Protein AF-A0A7W1G5C8-F1 (afdb_monomer_lite)

Secondary structure (DSSP, 8-state):
-HHHHHHHHHHHHHHHTS-HHHHHHHHTTS--S--HHHHTHHHHHT--PPPTTSHHHHHHHHHHHHSTTS-HHHHHHHHHHHHHHHHH-SS-HHHHHHHHHHHHTT---SGGGGT-GGGG-HHHHHHHHHHHGGGSPP-SS--SHHHHHHHHHHHHHHHHHHTTSSSHHHHHHHHTTSHHHHHHHHHHHHSPPEEEEEEE-TTT-TT-SSSSS-HHHHHHHHHHHH-TTEEEEEEE-TT-BHHHHHHHHHHHHHHT--SEEEEE-B--SHHHHHHHHHHHHHHHHTT-EEEEES----TTS-THHHHHHHHHHHHTT-EEE--HHHHHT-TTGGGSB-TTSSSBPHHHHHHHHHHHHHHHTT--HHHHH-

Foldseek 3Di:
DVVLVVVLVVLVVVLLVDDLLQVLCVVVVHDHPDDCVRRPVSNVVSPDDDDCQAQLNLQLVVLCVVLVVDDSVLSSLQSVLLNCCQPVVDLDDSSLSSLLSCVSNVHAQASVVSVPVCLQPLVVQLVVLCVSQVSHDDDPGDSHSLSSSLSSLLSVLSRCQSVVVFALLVLLVVLCPDPLNVLLLVLLLVFDQWEEEEEAALQQDCSNRQENGHQNSNLQSNSCVRPVSYHYDYDYYHQAALLNSLVPPLVVRVVSLGLEYEYHHDQQDPNSLVSLLVSLLSNVVSNHAYEYEQPLVQVSQDDPNSVSSCVSCVVSRHDYQYDVVLCVPPPCVVQFAGSVRGHGYPVSRSLSNLSVSCVSSVHDPVSSND

Structure (mmCIF, N/CA/C/O backbone):
data_AF-A0A7W1G5C8-F1
#
_entry.id   AF-A0A7W1G5C8-F1
#
loop_
_atom_site.group_PDB
_atom_site.id
_atom_site.type_symbol
_atom_site.label_atom_id
_atom_site.label_alt_id
_atom_site.label_comp_id
_atom_site.label_asym_id
_atom_site.label_entity_id
_atom_site.label_seq_id
_atom_site.pdbx_PDB_ins_code
_atom_site.Cartn_x
_atom_site.Cartn_y
_atom_site.Cartn_z
_atom_site.occupancy
_atom_site.B_iso_or_equiv
_atom_site.auth_seq_id
_atom_site.auth_comp_id
_atom_site.auth_asym_id
_atom_site.auth_atom_id
_atom_site.pdbx_PDB_model_num
ATOM 1 N N . SER A 1 1 ? 5.410 -5.972 -38.135 1.00 72.00 1 SER A N 1
ATOM 2 C CA . SER A 1 1 ? 3.990 -5.709 -38.470 1.00 72.00 1 SER A CA 1
ATOM 3 C C . SER A 1 1 ? 3.165 -5.756 -37.189 1.00 72.00 1 SER A C 1
ATOM 5 O O . SER A 1 1 ? 3.682 -6.242 -36.189 1.00 72.00 1 SER A O 1
ATOM 7 N N . ALA A 1 2 ? 1.913 -5.284 -37.196 1.00 78.50 2 ALA A N 1
ATOM 8 C CA . ALA A 1 2 ? 1.027 -5.375 -36.026 1.00 78.50 2 ALA A CA 1
ATOM 9 C C . ALA A 1 2 ? 0.881 -6.822 -35.510 1.00 78.50 2 ALA A C 1
ATOM 11 O O . ALA A 1 2 ? 0.982 -7.054 -34.314 1.00 78.50 2 ALA A O 1
ATOM 12 N N . ALA A 1 3 ? 0.792 -7.799 -36.419 1.00 82.12 3 ALA A N 1
ATOM 13 C CA . ALA A 1 3 ? 0.691 -9.218 -36.071 1.00 82.12 3 ALA A CA 1
ATOM 14 C C . ALA A 1 3 ? 1.933 -9.772 -35.342 1.00 82.12 3 ALA A C 1
ATOM 16 O O . ALA A 1 3 ? 1.801 -10.578 -34.430 1.00 82.12 3 ALA A O 1
ATOM 17 N N . VAL A 1 4 ? 3.145 -9.328 -35.710 1.00 82.00 4 VAL A N 1
ATOM 18 C CA . VAL A 1 4 ? 4.383 -9.732 -35.008 1.00 82.00 4 VAL A CA 1
ATOM 19 C C . VAL A 1 4 ? 4.401 -9.182 -33.582 1.00 82.00 4 VAL A C 1
ATOM 21 O O . VAL A 1 4 ? 4.801 -9.886 -32.661 1.00 82.00 4 VAL A O 1
ATOM 24 N N . LEU A 1 5 ? 3.936 -7.944 -33.390 1.00 78.38 5 LEU A N 1
ATOM 25 C CA . LEU A 1 5 ? 3.842 -7.340 -32.063 1.00 78.38 5 LEU A CA 1
ATOM 26 C C . LEU A 1 5 ? 2.795 -8.055 -31.200 1.00 78.38 5 LEU A C 1
ATOM 28 O O . LEU A 1 5 ? 3.069 -8.371 -30.051 1.00 78.38 5 LEU A O 1
ATOM 32 N N . GLU A 1 6 ? 1.626 -8.354 -31.758 1.00 82.31 6 GLU A N 1
ATOM 33 C CA . GLU A 1 6 ? 0.549 -9.058 -31.054 1.00 82.31 6 GLU A CA 1
ATOM 34 C C . GLU A 1 6 ? 0.957 -10.483 -30.640 1.00 82.31 6 GLU A C 1
ATOM 36 O O . GLU A 1 6 ? 0.701 -10.907 -29.509 1.00 82.31 6 GLU A O 1
ATOM 41 N N . ALA A 1 7 ? 1.681 -11.192 -31.512 1.00 84.00 7 ALA A N 1
ATOM 42 C CA . ALA A 1 7 ? 2.279 -12.483 -31.186 1.00 84.00 7 ALA A CA 1
ATOM 43 C C . ALA A 1 7 ? 3.325 -12.361 -30.065 1.00 84.00 7 ALA A C 1
ATOM 45 O O . ALA A 1 7 ? 3.282 -13.133 -29.109 1.00 84.00 7 ALA A O 1
ATOM 46 N N . ALA A 1 8 ? 4.218 -11.366 -30.134 1.00 81.88 8 ALA A N 1
ATOM 47 C CA . ALA A 1 8 ? 5.221 -11.128 -29.096 1.00 81.88 8 ALA A CA 1
ATOM 48 C C . ALA A 1 8 ? 4.587 -10.774 -27.739 1.00 81.88 8 ALA A C 1
ATOM 50 O O . ALA A 1 8 ? 5.029 -11.284 -26.713 1.00 81.88 8 ALA A O 1
ATOM 51 N N . VAL A 1 9 ? 3.519 -9.968 -27.727 1.00 81.06 9 VAL A N 1
ATOM 52 C CA . VAL A 1 9 ? 2.754 -9.630 -26.513 1.00 81.06 9 VAL A CA 1
ATOM 53 C C . VAL A 1 9 ? 2.103 -10.874 -25.912 1.00 81.06 9 VAL A C 1
ATOM 55 O O . VAL A 1 9 ? 2.228 -11.114 -24.712 1.00 81.06 9 VAL A O 1
ATOM 58 N N . THR A 1 10 ? 1.450 -11.695 -26.740 1.00 82.44 10 THR A N 1
ATOM 59 C CA . THR A 1 10 ? 0.833 -12.955 -26.291 1.00 82.44 10 THR A CA 1
ATOM 60 C C . THR A 1 10 ? 1.878 -13.884 -25.676 1.00 82.44 10 THR A C 1
ATOM 62 O O . THR A 1 10 ? 1.657 -14.463 -24.611 1.00 82.44 10 THR A O 1
ATOM 65 N N . HIS A 1 11 ? 3.048 -13.978 -26.312 1.00 84.50 11 HIS A N 1
ATOM 66 C CA . HIS A 1 11 ? 4.158 -14.793 -25.833 1.00 84.50 11 HIS A CA 1
ATOM 67 C C . HIS A 1 11 ? 4.735 -14.277 -24.514 1.00 84.50 11 HIS A C 1
ATOM 69 O O . HIS A 1 11 ? 4.946 -15.045 -23.579 1.00 84.50 11 HIS A O 1
ATOM 75 N N . GLN A 1 12 ? 4.939 -12.962 -24.407 1.00 81.06 12 GLN A N 1
ATOM 76 C CA . GLN A 1 12 ? 5.435 -12.318 -23.193 1.00 81.06 12 GLN A CA 1
ATOM 77 C C . GLN A 1 12 ? 4.476 -12.512 -22.013 1.00 81.06 12 GLN A C 1
ATOM 79 O O . GLN A 1 12 ? 4.928 -12.770 -20.898 1.00 81.06 12 GLN A O 1
ATOM 84 N N . ALA A 1 13 ? 3.164 -12.437 -22.246 1.00 79.75 13 ALA A N 1
ATOM 85 C CA . ALA A 1 13 ? 2.166 -12.706 -21.215 1.00 79.75 13 ALA A CA 1
ATOM 86 C C . ALA A 1 13 ? 2.251 -14.155 -20.701 1.00 79.75 13 ALA A C 1
ATOM 88 O O . ALA A 1 13 ? 2.228 -14.379 -19.491 1.00 79.75 13 ALA A O 1
ATOM 89 N N . ALA A 1 14 ? 2.414 -15.132 -21.602 1.00 81.00 14 ALA A N 1
ATOM 90 C CA . ALA A 1 14 ? 2.600 -16.535 -21.227 1.00 81.00 14 ALA A CA 1
ATOM 91 C C . ALA A 1 14 ? 3.912 -16.764 -20.451 1.00 81.00 14 ALA A C 1
ATOM 93 O O . ALA A 1 14 ? 3.932 -17.496 -19.460 1.00 81.00 14 ALA A O 1
ATOM 94 N N . LEU A 1 15 ? 4.993 -16.090 -20.856 1.00 81.81 15 LEU A N 1
ATOM 95 C CA . LEU A 1 15 ? 6.281 -16.140 -20.165 1.00 81.81 15 LEU A CA 1
ATOM 96 C C . LEU A 1 15 ? 6.180 -15.609 -18.726 1.00 81.81 15 LEU A C 1
ATOM 98 O O . LEU A 1 15 ? 6.629 -16.279 -17.799 1.00 81.81 15 LEU A O 1
ATOM 102 N N . ILE A 1 16 ? 5.558 -14.442 -18.521 1.00 77.81 16 ILE A N 1
ATOM 103 C CA . ILE A 1 16 ? 5.387 -13.841 -17.184 1.00 77.81 16 ILE A CA 1
ATOM 104 C C . ILE A 1 16 ? 4.505 -14.720 -16.281 1.00 77.81 16 ILE A C 1
ATOM 106 O O . ILE A 1 16 ? 4.710 -14.749 -15.070 1.00 77.81 16 ILE A O 1
ATOM 110 N N . ALA A 1 17 ? 3.575 -15.488 -16.855 1.00 79.19 17 ALA A N 1
ATOM 111 C CA . ALA A 1 17 ? 2.750 -16.441 -16.113 1.00 79.19 17 ALA A CA 1
ATOM 112 C C . ALA A 1 17 ? 3.494 -17.729 -15.690 1.00 79.19 17 ALA A C 1
ATOM 114 O O . ALA A 1 17 ? 2.943 -18.537 -14.939 1.00 79.19 17 ALA A O 1
ATOM 115 N N . THR A 1 18 ? 4.726 -17.953 -16.161 1.00 81.38 18 THR A N 1
ATOM 116 C CA . THR A 1 18 ? 5.536 -19.120 -15.775 1.00 81.38 18 THR A CA 1
ATOM 117 C C . THR A 1 18 ? 6.028 -18.987 -14.333 1.00 81.38 18 THR A C 1
ATOM 119 O O . THR A 1 18 ? 6.444 -17.907 -13.921 1.00 81.38 18 THR A O 1
ATOM 122 N N . ASP A 1 19 ? 6.046 -20.091 -13.568 1.00 84.44 19 ASP A N 1
ATOM 123 C CA . ASP A 1 19 ? 6.587 -20.097 -12.198 1.00 84.44 19 ASP A CA 1
ATOM 124 C C . ASP A 1 19 ? 8.042 -19.575 -12.203 1.00 84.44 19 ASP A C 1
ATOM 126 O O . ASP A 1 19 ? 8.918 -20.226 -12.791 1.00 84.44 19 ASP A O 1
ATOM 130 N N . PRO A 1 20 ? 8.336 -18.444 -11.527 1.00 83.44 20 PRO A N 1
ATOM 131 C CA . PRO A 1 20 ? 9.674 -17.859 -11.495 1.00 83.44 20 PRO A CA 1
ATOM 132 C C . PRO A 1 20 ? 10.763 -18.836 -11.032 1.00 83.44 20 PRO A C 1
ATOM 134 O O . PRO A 1 20 ? 11.919 -18.725 -11.441 1.00 83.44 20 PRO A O 1
ATOM 137 N N . ARG A 1 21 ? 10.404 -19.833 -10.209 1.00 85.44 21 ARG A N 1
ATOM 138 C CA . ARG A 1 21 ? 11.339 -20.860 -9.724 1.00 85.44 21 ARG A CA 1
ATOM 139 C C . ARG A 1 21 ? 11.847 -21.764 -10.841 1.00 85.44 21 ARG A C 1
ATOM 141 O O . ARG A 1 21 ? 12.979 -22.225 -10.759 1.00 85.44 21 ARG A O 1
ATOM 148 N N . GLN A 1 22 ? 11.046 -22.001 -11.881 1.00 88.56 22 GLN A N 1
ATOM 149 C CA . GLN A 1 22 ? 11.472 -22.783 -13.044 1.00 88.56 22 GLN A CA 1
ATOM 150 C C . GLN A 1 22 ? 12.515 -22.007 -13.848 1.00 88.56 22 GLN A C 1
ATOM 152 O O . GLN A 1 22 ? 13.554 -22.553 -14.214 1.00 88.56 22 GLN A O 1
ATOM 157 N N . VAL A 1 23 ? 12.295 -20.712 -14.056 1.00 84.75 23 VAL A N 1
ATOM 158 C CA . VAL A 1 23 ? 13.251 -19.865 -14.781 1.00 84.75 23 VAL A CA 1
ATOM 159 C C . VAL A 1 23 ? 14.564 -19.742 -14.004 1.00 84.75 23 VAL A C 1
ATOM 161 O O . VAL A 1 23 ? 15.638 -19.924 -14.572 1.00 84.75 23 VAL A O 1
ATOM 164 N N . ALA A 1 24 ? 14.486 -19.532 -12.687 1.00 85.88 24 ALA A N 1
ATOM 165 C CA . ALA A 1 24 ? 15.661 -19.508 -11.818 1.00 85.88 24 ALA A CA 1
ATOM 166 C C . ALA A 1 24 ? 16.421 -20.849 -11.823 1.00 85.88 24 ALA A C 1
ATOM 168 O O . ALA A 1 24 ? 17.649 -20.859 -11.897 1.00 85.88 24 ALA A O 1
ATOM 169 N N . ALA A 1 25 ? 15.709 -21.982 -11.796 1.00 89.06 25 ALA A N 1
ATOM 170 C CA . ALA A 1 25 ? 16.320 -23.305 -11.904 1.00 89.06 25 ALA A CA 1
ATOM 171 C C . ALA A 1 25 ? 17.040 -23.494 -13.248 1.00 89.06 25 ALA A C 1
ATOM 173 O O . ALA A 1 25 ? 18.179 -23.955 -13.257 1.00 89.06 25 ALA A O 1
ATOM 174 N N . TRP A 1 26 ? 16.425 -23.078 -14.361 1.00 89.56 26 TRP A N 1
ATOM 175 C CA . TRP A 1 26 ? 17.050 -23.119 -15.686 1.00 89.56 26 TRP A CA 1
ATOM 176 C C . TRP A 1 26 ? 18.325 -22.267 -15.747 1.00 89.56 26 TRP A C 1
ATOM 178 O O . TRP A 1 26 ? 19.361 -22.767 -16.181 1.00 89.56 26 TRP A O 1
ATOM 188 N N . LEU A 1 27 ? 18.293 -21.030 -15.231 1.00 85.62 27 LEU A N 1
ATOM 189 C CA . LEU A 1 27 ? 19.480 -20.165 -15.147 1.00 85.62 27 LEU A CA 1
ATOM 190 C C . LEU A 1 27 ? 20.609 -20.784 -14.315 1.00 85.62 27 LEU A C 1
ATOM 192 O O . LEU A 1 27 ? 21.783 -20.605 -14.630 1.00 85.62 27 LEU A O 1
ATOM 196 N N . ALA A 1 28 ? 20.261 -21.525 -13.263 1.00 88.12 28 ALA A N 1
ATOM 197 C CA . ALA A 1 28 ? 21.216 -22.235 -12.419 1.00 88.12 28 ALA A CA 1
ATOM 198 C C . ALA A 1 28 ? 21.710 -23.566 -13.026 1.00 88.12 28 ALA A C 1
ATOM 200 O O . ALA A 1 28 ? 22.490 -24.271 -12.385 1.00 88.12 28 ALA A O 1
ATOM 201 N N . GLY A 1 29 ? 21.250 -23.943 -14.227 1.00 89.94 29 GLY A N 1
ATOM 202 C CA . GLY A 1 29 ? 21.560 -25.230 -14.858 1.00 89.94 29 GLY A CA 1
ATOM 203 C C . GLY A 1 29 ? 20.890 -26.436 -14.187 1.00 89.94 29 GLY A C 1
ATOM 204 O O . GLY A 1 29 ? 21.316 -27.572 -14.392 1.00 89.94 29 GLY A O 1
ATOM 205 N N . ALA A 1 30 ? 19.865 -26.208 -13.364 1.00 92.62 30 ALA A N 1
ATOM 206 C CA . ALA A 1 30 ? 19.086 -27.246 -12.702 1.00 92.62 30 ALA A CA 1
ATOM 207 C C . ALA A 1 30 ? 17.899 -27.711 -13.566 1.00 92.62 30 ALA A C 1
ATOM 209 O O . ALA A 1 30 ? 17.529 -27.082 -14.558 1.00 92.62 30 ALA A O 1
ATOM 210 N N . SER A 1 31 ? 17.276 -28.826 -13.167 1.00 92.62 31 SER A N 1
ATOM 211 C CA . SER A 1 31 ? 16.065 -29.332 -13.823 1.00 92.62 31 SER A CA 1
ATOM 212 C C . SER A 1 31 ? 14.956 -28.282 -13.784 1.00 92.62 31 SER A C 1
ATOM 214 O O . SER A 1 31 ? 14.614 -27.777 -12.714 1.00 92.62 31 SER A O 1
ATOM 216 N N . SER A 1 32 ? 14.370 -27.996 -14.944 1.00 91.69 32 SER A N 1
ATOM 217 C CA . SER A 1 32 ? 13.356 -26.961 -15.117 1.00 91.69 32 SER A CA 1
ATOM 218 C C . SER A 1 32 ? 12.381 -27.323 -16.237 1.00 91.69 32 SER A C 1
ATOM 220 O O . SER A 1 32 ? 12.746 -28.029 -17.175 1.00 91.69 32 SER A O 1
ATOM 222 N N . THR A 1 33 ? 11.144 -26.834 -16.146 1.00 90.06 33 THR A N 1
ATOM 223 C CA . THR A 1 33 ? 10.158 -26.876 -17.239 1.00 90.06 33 THR A CA 1
ATOM 224 C C . THR A 1 33 ? 10.276 -25.695 -18.205 1.00 90.06 33 THR A C 1
ATOM 226 O O . THR A 1 33 ? 9.508 -25.625 -19.170 1.00 90.06 33 THR A O 1
ATOM 229 N N . PHE A 1 34 ? 11.176 -24.749 -17.920 1.00 88.31 34 PHE A N 1
ATOM 230 C CA . PHE A 1 34 ? 11.506 -23.647 -18.812 1.00 88.31 34 PHE A CA 1
ATOM 231 C C . PHE A 1 34 ? 12.280 -24.178 -20.018 1.00 88.31 34 PHE A C 1
ATOM 233 O O . PHE A 1 34 ? 13.288 -24.871 -19.870 1.00 88.31 34 PHE A O 1
ATOM 240 N N . ASP A 1 35 ? 11.800 -23.844 -21.205 1.00 86.69 35 ASP A N 1
ATOM 241 C CA . ASP A 1 35 ? 12.375 -24.249 -22.478 1.00 86.69 35 ASP A CA 1
ATOM 242 C C . ASP A 1 35 ? 12.681 -22.987 -23.274 1.00 86.69 35 ASP A C 1
ATOM 244 O O . ASP A 1 35 ? 11.772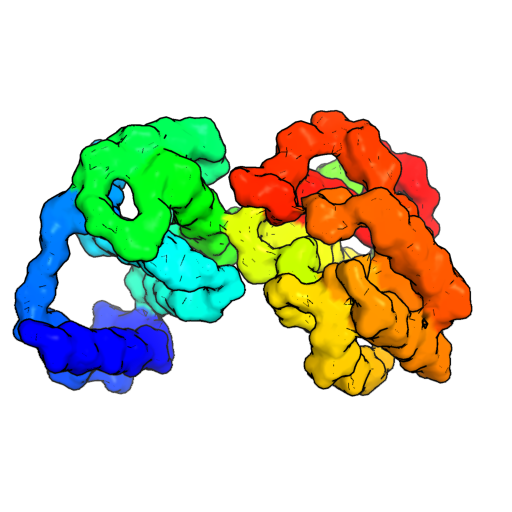 -22.309 -23.732 1.00 86.69 35 ASP A O 1
ATOM 248 N N . GLN A 1 36 ? 13.961 -22.669 -23.463 1.00 87.56 36 GLN A N 1
ATOM 249 C CA . GLN A 1 36 ? 14.370 -21.460 -24.178 1.00 87.56 36 GLN A CA 1
ATOM 250 C C . GLN A 1 36 ? 13.776 -21.380 -25.595 1.00 87.56 36 GLN A C 1
ATOM 252 O O . GLN A 1 36 ? 13.324 -20.306 -26.001 1.00 87.56 36 GLN A O 1
ATOM 257 N N . ALA A 1 37 ? 13.731 -22.503 -26.320 1.00 89.50 37 ALA A N 1
ATOM 258 C CA . ALA A 1 37 ? 13.249 -22.543 -27.700 1.00 89.50 37 ALA A CA 1
ATOM 259 C C . ALA A 1 37 ? 11.753 -22.232 -27.786 1.00 89.50 37 ALA A C 1
ATOM 261 O O . ALA A 1 37 ? 11.282 -21.611 -28.740 1.00 89.50 37 ALA A O 1
ATOM 262 N N . ARG A 1 38 ? 11.003 -22.645 -26.763 1.00 87.62 38 ARG A N 1
ATOM 263 C CA . ARG A 1 38 ? 9.580 -22.344 -26.639 1.00 87.62 38 ARG A CA 1
ATOM 264 C C . ARG A 1 38 ? 9.342 -20.970 -26.026 1.00 87.62 38 ARG A C 1
ATOM 266 O O . ARG A 1 38 ? 8.498 -20.243 -26.520 1.00 87.62 38 ARG A O 1
ATOM 273 N N . ASP A 1 39 ? 10.041 -20.619 -24.957 1.00 84.88 39 ASP A N 1
ATOM 274 C CA . ASP A 1 39 ? 9.649 -19.556 -24.027 1.00 84.88 39 ASP A CA 1
ATOM 275 C C . ASP A 1 39 ? 10.333 -18.215 -24.327 1.00 84.88 39 ASP A C 1
ATOM 277 O O . ASP A 1 39 ? 9.741 -17.168 -24.066 1.00 84.88 39 ASP A O 1
ATOM 281 N N . LEU A 1 40 ? 11.536 -18.218 -24.915 1.00 85.50 40 LEU A N 1
ATOM 282 C CA . LEU A 1 40 ? 12.339 -17.007 -25.131 1.00 85.50 40 LEU A CA 1
ATOM 283 C C . LEU A 1 40 ? 12.639 -16.728 -26.607 1.00 85.50 40 LEU A C 1
ATOM 285 O O . LEU A 1 40 ? 12.506 -15.585 -27.053 1.00 85.50 40 LEU A O 1
ATOM 289 N N . ASP A 1 41 ? 13.017 -17.753 -27.370 1.00 89.19 41 ASP A N 1
ATOM 290 C CA . ASP A 1 41 ? 13.431 -17.604 -28.768 1.00 89.19 41 ASP A CA 1
ATOM 291 C C . ASP A 1 41 ? 12.373 -16.909 -29.651 1.00 89.19 41 ASP A C 1
ATOM 293 O O . ASP A 1 41 ? 12.768 -16.066 -30.459 1.00 89.19 41 ASP A O 1
ATOM 297 N N . PRO A 1 42 ? 11.047 -17.124 -29.482 1.00 87.44 42 PRO A N 1
ATOM 298 C CA . PRO A 1 42 ? 10.039 -16.384 -30.245 1.00 87.44 42 PRO A CA 1
ATOM 299 C C . PRO A 1 42 ? 10.066 -14.869 -29.999 1.00 87.44 42 PRO A C 1
ATOM 301 O O . PRO A 1 42 ? 9.860 -14.090 -30.931 1.00 87.44 42 PRO A O 1
ATOM 304 N N . ILE A 1 43 ? 10.362 -14.436 -28.767 1.00 84.50 43 ILE A N 1
ATOM 305 C CA . ILE A 1 43 ? 10.492 -13.012 -28.423 1.00 84.50 43 ILE A CA 1
ATOM 306 C C . ILE A 1 43 ? 11.778 -12.446 -29.032 1.00 84.50 43 ILE A C 1
ATOM 308 O O . ILE A 1 43 ? 11.758 -11.366 -29.621 1.00 84.50 43 ILE A O 1
ATOM 312 N N . LEU A 1 44 ? 12.894 -13.176 -28.932 1.00 85.12 44 LEU A N 1
ATOM 313 C CA . LEU A 1 44 ? 14.181 -12.740 -29.486 1.00 85.12 44 LEU A CA 1
ATOM 314 C C . LEU A 1 44 ? 14.144 -12.650 -31.019 1.00 85.12 44 LEU A C 1
ATOM 316 O O . LEU A 1 44 ? 14.640 -11.684 -31.601 1.00 85.12 44 LEU A O 1
ATOM 320 N N . ALA A 1 45 ? 13.509 -13.625 -31.670 1.00 87.62 45 ALA A N 1
ATOM 321 C CA . ALA A 1 45 ? 13.361 -13.684 -33.120 1.00 87.62 45 ALA A CA 1
ATOM 322 C C . ALA A 1 45 ? 12.415 -12.609 -33.677 1.00 87.62 45 ALA A C 1
ATOM 324 O O . ALA A 1 45 ? 12.473 -12.310 -34.870 1.00 87.62 45 ALA A O 1
ATOM 325 N N . ALA A 1 46 ? 11.577 -11.987 -32.836 1.00 85.62 46 ALA A N 1
ATOM 326 C CA . ALA A 1 46 ? 10.681 -10.914 -33.261 1.00 85.62 46 ALA A CA 1
ATOM 327 C C . ALA A 1 46 ? 11.433 -9.671 -33.775 1.00 85.62 46 ALA A C 1
ATOM 329 O O . ALA A 1 46 ? 10.836 -8.843 -34.466 1.00 85.62 46 ALA A O 1
ATOM 330 N N . GLY A 1 47 ? 12.730 -9.529 -33.454 1.00 83.00 47 GLY A N 1
ATOM 331 C CA . GLY A 1 47 ? 13.589 -8.470 -33.994 1.00 83.00 47 GLY A CA 1
ATOM 332 C C . GLY A 1 47 ? 13.114 -7.059 -33.638 1.00 83.00 47 GLY A C 1
ATOM 333 O O . GLY A 1 47 ? 13.355 -6.113 -34.387 1.00 83.00 47 GLY A O 1
ATOM 334 N N . ILE A 1 48 ? 12.391 -6.916 -32.522 1.00 81.31 48 ILE A N 1
ATOM 335 C CA . ILE A 1 48 ? 11.802 -5.646 -32.102 1.00 81.31 48 ILE A CA 1
ATOM 336 C C . ILE A 1 48 ? 12.924 -4.725 -31.617 1.00 81.31 48 ILE A C 1
ATOM 338 O O . ILE A 1 48 ? 13.535 -4.951 -30.574 1.00 81.31 48 ILE A O 1
ATOM 342 N N . SER A 1 49 ? 13.190 -3.665 -32.379 1.00 84.56 49 SER A N 1
ATOM 343 C CA . SER A 1 49 ? 14.112 -2.604 -31.983 1.00 84.56 49 SER A CA 1
ATOM 344 C C . SER A 1 49 ? 13.410 -1.589 -31.085 1.00 84.56 49 SER A C 1
ATOM 346 O O . SER A 1 49 ? 12.339 -1.090 -31.434 1.00 84.56 49 SER A O 1
ATOM 348 N N . ILE A 1 50 ? 14.046 -1.224 -29.974 1.00 86.88 50 ILE A N 1
ATOM 349 C CA . ILE A 1 50 ? 13.579 -0.153 -29.092 1.00 86.88 50 ILE A CA 1
ATOM 350 C C . ILE A 1 50 ? 14.169 1.175 -29.594 1.00 86.88 50 ILE A C 1
ATOM 352 O O . ILE A 1 50 ? 15.392 1.279 -29.668 1.00 86.88 50 ILE A O 1
ATOM 356 N N . PRO A 1 51 ? 13.353 2.191 -29.933 1.00 91.50 51 PRO A N 1
ATOM 357 C CA . PRO A 1 51 ? 13.867 3.501 -30.333 1.00 91.50 51 PRO A CA 1
ATOM 358 C C . PRO A 1 51 ? 14.694 4.168 -29.224 1.00 91.50 51 PRO A C 1
ATOM 360 O O . PRO A 1 51 ? 14.293 4.140 -28.064 1.00 91.50 51 PRO A O 1
ATOM 363 N N . ASP A 1 52 ? 15.771 4.876 -29.578 1.00 95.50 52 ASP A N 1
ATOM 364 C CA . ASP A 1 52 ? 16.673 5.534 -28.607 1.00 95.50 52 ASP A CA 1
ATOM 365 C C . ASP A 1 52 ? 15.973 6.551 -27.694 1.00 95.50 52 ASP A C 1
ATOM 367 O O . ASP A 1 52 ? 16.392 6.794 -26.564 1.00 95.50 52 ASP A O 1
ATOM 371 N N . ARG A 1 53 ? 14.893 7.164 -28.193 1.00 96.81 53 ARG A N 1
ATOM 372 C CA . ARG A 1 53 ? 14.081 8.132 -27.446 1.00 96.81 53 ARG A CA 1
ATOM 373 C C . ARG A 1 53 ? 12.890 7.506 -26.720 1.00 96.81 53 ARG A C 1
ATOM 375 O O . ARG A 1 53 ? 12.155 8.237 -26.061 1.00 96.81 53 ARG A O 1
ATOM 382 N N . ALA A 1 54 ? 12.683 6.193 -26.826 1.00 95.31 54 ALA A N 1
ATOM 383 C CA . ALA A 1 54 ? 11.666 5.514 -26.032 1.00 95.31 54 ALA A CA 1
ATOM 384 C C . ALA A 1 54 ? 11.984 5.673 -24.532 1.00 95.31 54 ALA A C 1
ATOM 386 O O . ALA A 1 54 ? 13.167 5.688 -24.174 1.00 95.31 54 ALA A O 1
ATOM 387 N N . PRO A 1 55 ? 10.975 5.764 -23.646 1.00 95.62 55 PRO A N 1
ATOM 388 C CA . PRO A 1 55 ? 11.215 6.034 -22.228 1.00 95.62 55 PRO A CA 1
ATOM 389 C C . PRO A 1 55 ? 12.184 5.021 -21.590 1.00 95.62 55 PRO A C 1
ATOM 391 O O . PRO A 1 55 ? 13.149 5.421 -20.939 1.00 95.62 55 PRO A O 1
ATOM 394 N N . VAL A 1 56 ? 12.020 3.724 -21.870 1.00 95.38 56 VAL A N 1
ATOM 395 C CA . VAL A 1 56 ? 12.935 2.662 -21.417 1.00 95.38 56 VAL A CA 1
ATOM 396 C C . VAL A 1 56 ? 14.383 2.864 -21.884 1.00 95.38 56 VAL A C 1
ATOM 398 O O . VAL A 1 56 ? 15.311 2.631 -21.108 1.00 95.38 56 VAL A O 1
ATOM 401 N N . ALA A 1 57 ? 14.607 3.329 -23.118 1.00 96.75 57 ALA A N 1
ATOM 402 C CA . ALA A 1 57 ? 15.946 3.560 -23.662 1.00 96.75 57 ALA A CA 1
ATOM 403 C C . ALA A 1 57 ? 16.591 4.801 -23.029 1.00 96.75 57 ALA A C 1
ATOM 405 O O . ALA A 1 57 ? 17.722 4.731 -22.543 1.00 96.75 57 ALA A O 1
ATOM 406 N N . VAL A 1 58 ? 15.836 5.901 -22.937 1.00 97.94 58 VAL A N 1
ATOM 407 C CA . VAL A 1 58 ? 16.270 7.153 -22.300 1.00 97.94 58 VAL A CA 1
ATOM 408 C C . VAL A 1 58 ? 16.659 6.916 -20.842 1.00 97.94 58 VAL A C 1
ATOM 410 O O . VAL A 1 58 ? 17.739 7.338 -20.415 1.00 97.94 58 VAL A O 1
ATOM 413 N N . PHE A 1 59 ? 15.821 6.192 -20.095 1.00 97.62 59 PHE A N 1
ATOM 414 C CA . PHE A 1 59 ? 16.095 5.857 -18.703 1.00 97.62 59 PHE A CA 1
ATOM 415 C C . PHE A 1 59 ? 17.275 4.890 -18.562 1.00 97.62 59 PHE A C 1
ATOM 417 O O . PHE A 1 59 ? 18.129 5.099 -17.703 1.00 97.62 59 PHE A O 1
ATOM 424 N N . SER A 1 60 ? 17.387 3.881 -19.436 1.00 97.56 60 SER A N 1
ATOM 425 C CA . SER A 1 60 ? 18.538 2.963 -19.446 1.00 97.56 60 SER A CA 1
ATOM 426 C C . SER A 1 60 ? 19.856 3.712 -19.637 1.00 97.56 60 SER A C 1
ATOM 428 O O . SER A 1 60 ? 20.800 3.493 -18.881 1.00 97.56 60 SER A O 1
ATOM 430 N N . SER A 1 61 ? 19.930 4.629 -20.610 1.00 97.31 61 SER A N 1
ATOM 431 C CA . SER A 1 61 ? 21.135 5.432 -20.844 1.00 97.31 61 SER A CA 1
ATOM 432 C C . SER A 1 61 ? 21.466 6.341 -19.661 1.00 97.31 61 SER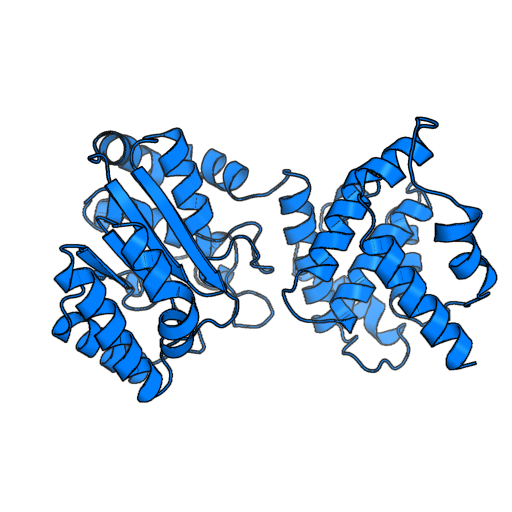 A C 1
ATOM 434 O O . SER A 1 61 ? 22.634 6.471 -19.297 1.00 97.31 61 SER A O 1
ATOM 436 N N . TRP A 1 62 ? 20.455 6.971 -19.054 1.00 97.25 62 TRP A N 1
ATOM 437 C CA . TRP A 1 62 ? 20.647 7.799 -17.862 1.00 97.25 62 TRP A CA 1
ATOM 438 C C . TRP A 1 62 ? 21.175 6.975 -16.678 1.00 97.25 62 TRP A C 1
ATOM 440 O O . TRP A 1 62 ? 22.164 7.352 -16.048 1.00 97.25 62 TRP A O 1
ATOM 450 N N . LEU A 1 63 ? 20.576 5.810 -16.423 1.00 96.75 63 LEU A N 1
ATOM 451 C CA . LEU A 1 63 ? 20.947 4.946 -15.307 1.00 96.75 63 LEU A CA 1
ATOM 452 C C . LEU A 1 63 ? 22.331 4.315 -15.500 1.00 96.75 63 LEU A C 1
ATOM 454 O O . LEU A 1 63 ? 23.109 4.276 -14.551 1.00 96.75 63 LEU A O 1
ATOM 458 N N . ALA A 1 64 ? 22.681 3.901 -16.721 1.00 96.81 64 ALA A N 1
ATOM 459 C CA . ALA A 1 64 ? 24.019 3.403 -17.042 1.00 96.81 64 ALA A CA 1
ATOM 460 C C . ALA A 1 64 ? 25.108 4.457 -16.776 1.00 96.81 64 ALA A C 1
ATOM 462 O O . ALA A 1 64 ? 26.168 4.130 -16.251 1.00 96.81 64 ALA A O 1
ATOM 463 N N . ALA A 1 65 ? 24.838 5.734 -17.070 1.00 95.94 65 ALA A N 1
ATOM 464 C CA . ALA A 1 65 ? 25.770 6.817 -16.754 1.00 95.94 65 ALA A CA 1
ATOM 465 C C . ALA A 1 65 ? 25.922 7.042 -15.237 1.00 95.94 65 ALA A C 1
ATOM 467 O O . ALA A 1 65 ? 26.988 7.444 -14.772 1.00 95.94 65 ALA A O 1
ATOM 468 N N . ARG A 1 66 ? 24.867 6.779 -14.454 1.00 94.06 66 ARG A N 1
ATOM 469 C CA . ARG A 1 66 ? 24.863 6.967 -12.995 1.00 94.06 66 ARG A CA 1
ATOM 470 C C . ARG A 1 66 ? 25.418 5.771 -12.222 1.00 94.06 66 ARG A C 1
ATOM 472 O O . ARG A 1 66 ? 25.941 5.957 -11.127 1.00 94.06 66 ARG A O 1
ATOM 479 N N . ALA A 1 67 ? 25.323 4.578 -12.799 1.00 94.94 67 ALA A N 1
ATOM 480 C CA . ALA A 1 67 ? 25.831 3.326 -12.256 1.00 94.94 67 ALA A CA 1
ATOM 481 C C . ALA A 1 67 ? 26.719 2.613 -13.301 1.00 94.94 67 ALA A C 1
ATOM 483 O O . ALA A 1 67 ? 26.358 1.542 -13.785 1.00 94.94 67 ALA A O 1
ATOM 484 N N . PRO A 1 68 ? 27.889 3.180 -13.659 1.00 94.25 68 PRO A N 1
ATOM 485 C CA . PRO A 1 68 ? 28.714 2.684 -14.769 1.00 94.25 68 PRO A CA 1
ATOM 486 C C . PRO A 1 68 ? 29.311 1.291 -14.535 1.00 94.25 68 PRO A C 1
ATOM 488 O O . PRO A 1 68 ? 29.726 0.633 -15.483 1.00 94.25 68 PRO A O 1
ATOM 491 N N . SER A 1 69 ? 29.369 0.834 -13.282 1.00 94.56 69 SER A N 1
ATOM 492 C CA . SER A 1 69 ? 29.800 -0.520 -12.922 1.00 94.56 69 SER A CA 1
ATOM 493 C C . SER A 1 69 ? 28.665 -1.548 -12.933 1.00 94.56 69 SER A C 1
ATOM 495 O O . SER A 1 69 ? 28.923 -2.732 -12.716 1.00 94.56 69 SER A O 1
ATOM 497 N N . ALA A 1 70 ? 27.413 -1.126 -13.143 1.00 95.81 70 ALA A N 1
ATOM 498 C CA . ALA A 1 70 ? 26.278 -2.035 -13.168 1.00 95.81 70 ALA A CA 1
ATOM 499 C C . ALA A 1 70 ? 26.255 -2.848 -14.478 1.00 95.81 70 ALA A C 1
ATOM 501 O O . ALA A 1 70 ? 26.429 -2.273 -15.555 1.00 95.81 70 ALA A O 1
ATOM 502 N N . PRO A 1 71 ? 25.981 -4.164 -14.415 1.00 96.12 71 PRO A N 1
ATOM 503 C CA . PRO A 1 71 ? 25.732 -4.966 -15.608 1.00 96.12 71 PRO A CA 1
ATOM 504 C C . PRO A 1 71 ? 24.584 -4.402 -16.460 1.00 96.12 71 PRO A C 1
ATOM 506 O O . PRO A 1 71 ? 23.631 -3.809 -15.944 1.00 96.12 71 PRO A O 1
ATOM 509 N N . THR A 1 72 ? 24.646 -4.597 -17.778 1.00 94.31 72 THR A N 1
ATOM 510 C CA . THR A 1 72 ? 23.665 -4.006 -18.710 1.00 94.31 72 THR A CA 1
ATOM 511 C C . THR A 1 72 ? 22.256 -4.550 -18.466 1.00 94.31 72 THR A C 1
ATOM 513 O O . THR A 1 72 ? 21.274 -3.809 -18.497 1.00 94.31 72 THR A O 1
ATOM 516 N N . GLU A 1 73 ? 22.149 -5.841 -18.180 1.00 92.44 73 GLU A N 1
ATOM 517 C CA . GLU A 1 73 ? 20.921 -6.538 -17.816 1.00 92.44 73 GLU A CA 1
ATOM 518 C C . GLU A 1 73 ? 20.291 -5.976 -16.536 1.00 92.44 73 GLU A C 1
ATOM 520 O O . GLU A 1 73 ? 19.072 -5.842 -16.458 1.00 92.44 73 GLU A O 1
ATOM 525 N N . HIS A 1 74 ? 21.110 -5.551 -15.573 1.00 95.88 74 HIS A N 1
ATOM 526 C CA . HIS A 1 74 ? 20.640 -4.948 -14.331 1.00 95.88 74 HIS A CA 1
ATOM 527 C C . HIS A 1 74 ? 20.062 -3.546 -14.554 1.00 95.88 74 HIS A C 1
ATOM 529 O O . HIS A 1 74 ? 19.014 -3.207 -14.002 1.00 95.88 74 HIS A O 1
ATOM 535 N N . VAL A 1 75 ? 20.714 -2.742 -15.397 1.00 96.75 75 VAL A N 1
ATOM 536 C CA . VAL A 1 75 ? 20.186 -1.437 -15.821 1.00 96.75 75 VAL A CA 1
ATOM 537 C C . VAL A 1 75 ? 18.848 -1.616 -16.545 1.00 96.75 75 VAL A C 1
ATOM 539 O O . VAL A 1 75 ? 17.870 -0.939 -16.221 1.00 96.75 75 VAL A O 1
ATOM 542 N N . ARG A 1 76 ? 18.783 -2.571 -17.483 1.00 94.12 76 ARG A N 1
ATOM 543 C CA . ARG A 1 76 ? 17.568 -2.870 -18.254 1.00 94.12 76 ARG A CA 1
ATOM 544 C C . ARG A 1 76 ? 16.420 -3.362 -17.378 1.00 94.12 76 ARG A C 1
ATOM 546 O O . ARG A 1 76 ? 15.292 -2.948 -17.613 1.00 94.12 76 ARG A O 1
ATOM 553 N N . ALA A 1 77 ? 16.686 -4.185 -16.363 1.00 94.50 77 ALA A N 1
ATOM 554 C CA . ALA A 1 77 ? 15.653 -4.663 -15.443 1.00 94.50 77 ALA A CA 1
ATOM 555 C C . ALA A 1 77 ? 14.909 -3.493 -14.773 1.00 94.50 77 ALA A C 1
ATOM 557 O O . ALA A 1 77 ? 13.684 -3.399 -14.850 1.00 94.50 77 ALA A O 1
ATOM 558 N N . ILE A 1 78 ? 15.637 -2.531 -14.201 1.00 95.62 78 ILE A N 1
ATOM 559 C CA . ILE A 1 78 ? 15.008 -1.363 -13.566 1.00 95.62 78 ILE A CA 1
ATOM 560 C C . ILE A 1 78 ? 14.305 -0.479 -14.605 1.00 95.62 78 ILE A C 1
ATOM 562 O O . ILE A 1 78 ? 13.199 0.001 -14.344 1.00 95.62 78 ILE A O 1
ATOM 566 N N . ALA A 1 79 ? 14.911 -0.275 -15.778 1.00 95.75 79 ALA A N 1
ATOM 567 C CA . ALA A 1 79 ? 14.311 0.525 -16.843 1.00 95.75 79 ALA A CA 1
ATOM 568 C C . ALA A 1 79 ? 12.991 -0.068 -17.358 1.00 95.75 79 ALA A C 1
ATOM 570 O O . ALA A 1 79 ? 12.027 0.670 -17.558 1.00 95.75 79 ALA A O 1
ATOM 571 N N . ASN A 1 80 ? 12.918 -1.393 -17.505 1.00 92.31 80 ASN A N 1
ATOM 572 C CA . ASN A 1 80 ? 11.697 -2.096 -17.892 1.00 92.31 80 ASN A CA 1
ATOM 573 C C . ASN A 1 80 ? 10.594 -1.923 -16.842 1.00 92.31 80 ASN A C 1
ATOM 575 O O . ASN A 1 80 ? 9.451 -1.655 -17.198 1.00 92.31 80 ASN A O 1
ATOM 579 N N . LEU A 1 81 ? 10.927 -2.008 -15.549 1.00 92.12 81 LEU A N 1
ATOM 580 C CA . LEU A 1 81 ? 9.952 -1.749 -14.483 1.00 92.12 81 LEU A CA 1
ATOM 581 C C . LEU A 1 81 ? 9.418 -0.312 -14.539 1.00 92.12 81 LEU A C 1
ATOM 583 O O . LEU A 1 81 ? 8.213 -0.110 -14.410 1.00 92.12 81 LEU A O 1
ATOM 587 N N . HIS A 1 82 ? 10.281 0.677 -14.797 1.00 92.50 82 HIS A N 1
ATOM 588 C CA . HIS A 1 82 ? 9.844 2.068 -14.961 1.00 92.50 82 HIS A CA 1
ATOM 589 C C . HIS A 1 82 ? 8.911 2.224 -16.167 1.00 92.50 82 HIS A C 1
ATOM 591 O O . HIS A 1 82 ? 7.858 2.847 -16.044 1.00 92.50 82 HIS A O 1
ATOM 597 N N . GLN A 1 83 ? 9.250 1.608 -17.303 1.00 91.38 83 GLN A N 1
ATOM 598 C CA . GLN A 1 83 ? 8.397 1.596 -18.494 1.00 91.38 83 GLN A CA 1
ATOM 599 C C . GLN A 1 83 ? 7.007 1.021 -18.188 1.00 91.38 83 GLN A C 1
ATOM 601 O O . GLN A 1 83 ? 5.999 1.649 -18.502 1.00 91.38 83 GLN A O 1
ATOM 606 N N . MET A 1 84 ? 6.948 -0.126 -17.507 1.00 88.12 84 MET A N 1
ATOM 607 C CA . MET A 1 84 ? 5.683 -0.772 -17.145 1.00 88.12 84 MET A CA 1
ATOM 608 C C . MET A 1 84 ? 4.821 0.098 -16.224 1.00 88.12 84 MET A C 1
ATOM 610 O O . MET A 1 84 ? 3.600 0.154 -16.377 1.00 88.12 84 MET A O 1
ATOM 614 N N . VAL A 1 85 ? 5.443 0.802 -15.276 1.00 89.31 85 VAL A N 1
ATOM 615 C CA . VAL A 1 85 ? 4.733 1.707 -14.363 1.00 89.31 85 VAL A CA 1
ATOM 616 C C . VAL A 1 85 ? 4.192 2.949 -15.080 1.00 89.31 85 VAL A C 1
ATOM 618 O O . VAL A 1 85 ? 3.093 3.397 -14.733 1.00 89.31 85 VAL A O 1
ATOM 621 N N . LEU A 1 86 ? 4.924 3.482 -16.066 1.00 89.44 86 LEU A N 1
ATOM 622 C CA . LEU A 1 86 ? 4.468 4.592 -16.913 1.00 89.44 86 LEU A CA 1
ATOM 623 C C . LEU A 1 86 ? 3.281 4.181 -17.795 1.00 89.44 86 LEU A C 1
ATOM 625 O O . LEU A 1 86 ? 2.306 4.921 -17.895 1.00 89.44 86 LEU A O 1
ATOM 629 N N . GLU A 1 87 ? 3.352 3.001 -18.412 1.00 84.81 87 GLU A N 1
ATOM 630 C CA . GLU A 1 87 ? 2.355 2.517 -19.373 1.00 84.81 87 GLU A CA 1
ATOM 631 C C . GLU A 1 87 ? 1.039 2.086 -18.728 1.00 84.81 87 GLU A C 1
ATOM 633 O O . GLU A 1 87 ? -0.043 2.468 -19.172 1.00 84.81 87 GLU A O 1
ATOM 638 N N . VAL A 1 88 ? 1.124 1.244 -17.698 1.00 73.25 88 VAL A N 1
ATOM 639 C CA . VAL A 1 88 ? -0.029 0.456 -17.232 1.00 73.25 88 VAL A CA 1
ATOM 640 C C . VAL A 1 88 ? -0.765 1.145 -16.079 1.00 73.25 88 VAL A C 1
ATOM 642 O O . VAL A 1 88 ? -1.785 0.639 -15.621 1.00 73.25 88 VAL A O 1
ATOM 645 N N . HIS A 1 89 ? -0.272 2.310 -15.634 1.00 62.75 89 HIS A N 1
ATOM 646 C CA . HIS A 1 89 ? -0.622 3.054 -14.419 1.00 62.75 89 HIS A CA 1
ATOM 647 C C . HIS A 1 89 ? -1.937 2.659 -13.722 1.00 62.75 89 HIS A C 1
ATOM 649 O O . HIS A 1 89 ? -2.951 3.356 -13.775 1.00 62.75 89 HIS A O 1
ATOM 655 N N . ARG A 1 90 ? -1.891 1.529 -13.013 1.00 54.00 90 ARG A N 1
ATOM 656 C CA . ARG A 1 90 ? -2.879 1.053 -12.045 1.00 54.00 90 ARG A CA 1
ATOM 657 C C . ARG A 1 90 ? -2.100 0.266 -11.008 1.00 54.00 90 ARG A C 1
ATOM 659 O O . ARG A 1 90 ? -1.196 -0.481 -11.370 1.00 54.00 90 ARG A O 1
ATOM 666 N N . ASP A 1 91 ? -2.420 0.466 -9.737 1.00 55.72 91 ASP A N 1
ATOM 667 C CA . ASP A 1 91 ? -1.838 -0.252 -8.599 1.00 55.72 91 ASP A CA 1
ATOM 668 C C . ASP A 1 91 ? -2.268 -1.736 -8.630 1.00 55.72 91 ASP A C 1
ATOM 670 O O . ASP A 1 91 ? -3.060 -2.190 -7.807 1.00 55.72 91 ASP A O 1
ATOM 674 N N . GLY A 1 92 ? -1.821 -2.449 -9.665 1.00 54.78 92 GLY A N 1
ATOM 675 C CA . GLY A 1 92 ? -2.281 -3.767 -10.078 1.00 54.78 92 GLY A CA 1
ATOM 676 C C . GLY A 1 92 ? -1.164 -4.804 -10.106 1.00 54.78 92 GLY A C 1
ATOM 677 O O . GLY A 1 92 ? 0.021 -4.494 -9.961 1.00 54.78 92 GLY A O 1
ATOM 678 N N . ASP A 1 93 ? -1.592 -6.046 -10.287 1.00 65.56 93 ASP A N 1
ATOM 679 C CA . ASP A 1 93 ? -0.813 -7.247 -9.992 1.00 65.56 93 ASP A CA 1
ATOM 680 C C . ASP A 1 93 ? 0.384 -7.428 -10.939 1.00 65.56 93 ASP A C 1
ATOM 682 O O . ASP A 1 93 ? 1.471 -7.760 -10.484 1.00 65.56 93 ASP A O 1
ATOM 686 N N . LEU A 1 94 ? 0.262 -7.053 -12.221 1.00 74.62 94 LEU A N 1
ATOM 687 C CA . LEU A 1 94 ? 1.275 -7.364 -13.243 1.00 74.62 94 LEU A CA 1
ATOM 688 C C . LEU A 1 94 ? 2.670 -6.774 -12.966 1.00 74.62 94 LEU A C 1
ATOM 690 O O . LEU A 1 94 ? 3.677 -7.442 -13.188 1.00 74.62 94 LEU A O 1
ATOM 694 N N . VAL A 1 95 ? 2.761 -5.523 -12.494 1.00 80.75 95 VAL A N 1
ATOM 695 C CA . VAL A 1 95 ? 4.070 -4.929 -12.146 1.00 80.75 95 VAL A CA 1
ATOM 696 C C . VAL A 1 95 ? 4.673 -5.643 -10.938 1.00 80.75 95 VAL A C 1
ATOM 698 O O . VAL A 1 95 ? 5.887 -5.823 -10.874 1.00 80.75 95 VAL A O 1
ATOM 701 N N . GLN A 1 96 ? 3.839 -6.069 -9.990 1.00 80.75 96 GLN A N 1
ATOM 702 C CA . GLN A 1 96 ? 4.296 -6.786 -8.803 1.00 80.75 96 GLN A CA 1
ATOM 703 C C . GLN A 1 96 ? 4.716 -8.219 -9.141 1.00 80.75 96 GLN A C 1
ATOM 705 O O . GLN A 1 96 ? 5.770 -8.648 -8.677 1.00 80.75 96 GLN A O 1
ATOM 710 N N . ASP A 1 97 ? 3.977 -8.900 -10.018 1.00 80.31 97 ASP A N 1
ATOM 711 C CA . ASP A 1 97 ? 4.340 -10.209 -10.566 1.00 80.31 97 ASP A CA 1
ATOM 712 C C . ASP A 1 97 ? 5.687 -10.126 -11.293 1.00 80.31 97 ASP A C 1
ATOM 714 O O . ASP A 1 97 ? 6.591 -10.921 -11.032 1.00 80.31 97 ASP A O 1
ATOM 718 N N . LEU A 1 98 ? 5.875 -9.099 -12.134 1.00 84.94 98 LEU A N 1
ATOM 719 C CA . LEU A 1 98 ? 7.143 -8.861 -12.822 1.00 84.94 98 LEU A CA 1
ATOM 720 C C . LEU A 1 98 ? 8.285 -8.572 -11.838 1.00 84.94 98 LEU A C 1
ATOM 722 O O . LEU A 1 98 ? 9.394 -9.071 -12.026 1.00 84.94 98 LEU A O 1
ATOM 726 N N . MET A 1 99 ? 8.032 -7.811 -10.768 1.00 88.19 99 MET A N 1
ATOM 727 C CA . MET A 1 99 ? 9.024 -7.599 -9.709 1.00 88.19 99 MET A CA 1
ATOM 728 C C . MET A 1 99 ? 9.385 -8.900 -8.989 1.00 88.19 99 MET A C 1
ATOM 730 O O . MET A 1 99 ? 10.567 -9.130 -8.742 1.00 88.19 99 MET A O 1
ATOM 734 N N . HIS A 1 100 ? 8.418 -9.759 -8.652 1.00 86.25 100 HIS A N 1
ATOM 735 C CA . HIS A 1 100 ? 8.707 -11.063 -8.034 1.00 86.25 100 HIS A CA 1
ATOM 736 C C . HIS A 1 100 ? 9.497 -11.958 -8.975 1.00 86.25 100 HIS A C 1
ATOM 738 O O . HIS A 1 100 ? 10.448 -12.605 -8.537 1.00 86.25 100 HIS A O 1
ATOM 744 N N . TRP A 1 101 ? 9.153 -11.938 -10.263 1.00 86.06 101 TRP A N 1
ATOM 745 C CA . TRP A 1 101 ? 9.892 -12.647 -11.296 1.00 86.06 101 TRP A CA 1
ATOM 746 C C . TRP A 1 101 ? 11.347 -12.153 -11.355 1.00 86.06 101 TRP A C 1
ATOM 748 O O . TRP A 1 101 ? 12.268 -12.952 -11.229 1.00 86.06 101 TRP A O 1
ATOM 758 N N . TYR A 1 102 ? 11.582 -10.837 -11.400 1.00 91.44 102 TYR A N 1
ATOM 759 C CA . TYR A 1 102 ? 12.932 -10.248 -11.387 1.00 91.44 102 TYR A CA 1
ATOM 760 C C . TYR A 1 102 ? 13.721 -10.553 -10.108 1.00 91.44 102 TYR A C 1
ATOM 762 O O . TYR A 1 102 ? 14.899 -10.905 -10.184 1.00 91.44 102 TYR A O 1
ATOM 770 N N . ILE A 1 103 ? 13.077 -10.499 -8.940 1.00 90.44 103 ILE A N 1
ATOM 771 C CA . ILE A 1 103 ? 13.705 -10.880 -7.667 1.00 90.44 103 ILE A CA 1
ATOM 772 C C . ILE A 1 103 ? 14.141 -12.349 -7.694 1.00 90.44 103 ILE A C 1
ATOM 774 O O . ILE A 1 103 ? 15.253 -12.654 -7.267 1.00 90.44 103 ILE A O 1
ATOM 778 N N . ALA A 1 104 ? 13.306 -13.251 -8.219 1.00 85.81 104 ALA A N 1
ATOM 779 C CA . ALA A 1 104 ? 13.638 -14.671 -8.329 1.00 85.81 104 ALA A CA 1
ATOM 780 C C . ALA A 1 104 ? 14.828 -14.933 -9.268 1.00 85.81 104 ALA A C 1
ATOM 782 O O . ALA A 1 104 ? 15.607 -15.851 -9.018 1.00 85.81 104 ALA A O 1
ATOM 783 N N . LEU A 1 105 ? 15.007 -14.105 -10.303 1.00 86.88 105 LEU A N 1
ATOM 784 C CA . LEU A 1 105 ? 16.167 -14.155 -11.202 1.00 86.88 105 LEU A CA 1
ATOM 785 C C . LEU A 1 105 ? 17.424 -13.487 -10.628 1.00 86.88 105 LEU A C 1
ATOM 787 O O . LEU A 1 105 ? 18.477 -13.522 -11.259 1.00 86.88 105 LEU A O 1
ATOM 791 N N . GLY A 1 106 ? 17.333 -12.857 -9.454 1.00 89.62 106 GLY A N 1
ATOM 792 C CA . GLY A 1 106 ? 18.454 -12.161 -8.825 1.00 89.62 106 GLY A CA 1
ATOM 793 C C . GLY A 1 106 ? 18.816 -10.823 -9.476 1.00 89.62 106 GLY A C 1
ATOM 794 O O . GLY A 1 106 ? 19.861 -10.261 -9.146 1.00 89.62 106 GLY A O 1
ATOM 795 N N . VAL A 1 107 ? 17.968 -10.285 -10.361 1.00 93.50 107 VAL A N 1
ATOM 796 C CA . VAL A 1 107 ? 18.190 -8.970 -10.980 1.00 93.50 107 VAL A CA 1
ATOM 797 C C . VAL A 1 107 ? 17.585 -7.853 -10.116 1.00 93.50 107 VAL A C 1
ATOM 799 O O . VAL A 1 107 ? 16.629 -8.078 -9.365 1.00 93.50 107 VAL A O 1
ATOM 802 N N . PRO A 1 108 ? 18.138 -6.629 -10.161 1.00 95.56 108 PRO A N 1
ATOM 803 C CA . PRO A 1 108 ? 17.658 -5.542 -9.325 1.00 95.56 108 PRO A CA 1
ATOM 804 C C . PRO A 1 108 ? 16.309 -5.004 -9.802 1.00 95.56 108 PRO A C 1
ATOM 806 O O . PRO A 1 108 ? 16.030 -4.922 -10.996 1.00 95.56 108 PRO A O 1
ATOM 809 N N . VAL A 1 109 ? 15.496 -4.573 -8.839 1.00 95.00 109 VAL A N 1
ATOM 810 C CA . VAL A 1 109 ? 14.136 -4.066 -9.065 1.00 95.00 109 VAL A CA 1
ATOM 811 C C . VAL A 1 109 ? 13.958 -2.606 -8.666 1.00 95.00 109 VAL A C 1
ATOM 813 O O . VAL A 1 109 ? 12.895 -2.041 -8.890 1.00 95.00 109 VAL A O 1
ATOM 816 N N . TYR A 1 110 ? 14.976 -1.968 -8.081 1.00 94.56 110 TYR A N 1
ATOM 817 C CA . TYR A 1 110 ? 14.933 -0.543 -7.756 1.00 94.56 110 TYR A CA 1
ATOM 818 C C . TYR A 1 110 ? 16.324 0.101 -7.687 1.00 94.56 110 TYR A C 1
ATOM 820 O O . TYR A 1 110 ? 17.338 -0.572 -7.490 1.00 94.56 110 TYR A O 1
ATOM 828 N N . LEU A 1 111 ? 16.361 1.431 -7.825 1.00 94.50 111 LEU A N 1
ATOM 829 C CA . LEU A 1 111 ? 17.578 2.241 -7.997 1.00 94.50 111 LEU A CA 1
ATOM 830 C C . LEU A 1 111 ? 18.659 2.007 -6.928 1.00 94.50 111 LEU A C 1
ATOM 832 O O . LEU A 1 111 ? 19.848 1.949 -7.246 1.00 94.50 111 LEU A O 1
ATOM 836 N N . GLY A 1 112 ? 18.263 1.805 -5.670 1.00 93.12 112 GLY A N 1
ATOM 837 C CA . GLY A 1 112 ? 19.207 1.616 -4.567 1.00 93.12 112 GLY A CA 1
ATOM 838 C C . GLY A 1 112 ? 20.056 0.343 -4.683 1.00 93.12 112 GLY A C 1
ATOM 839 O O . GLY A 1 112 ? 21.153 0.295 -4.135 1.00 93.12 112 GLY A O 1
ATOM 840 N N . GLN A 1 113 ? 19.608 -0.682 -5.421 1.00 94.50 113 GLN A N 1
ATOM 841 C CA . GLN A 1 113 ? 20.418 -1.886 -5.675 1.00 94.50 113 GLN A CA 1
ATOM 842 C C . GLN A 1 113 ? 21.587 -1.637 -6.634 1.00 94.50 113 GLN A C 1
ATOM 844 O O . GLN A 1 113 ? 22.524 -2.429 -6.640 1.00 94.50 113 GLN A O 1
ATOM 849 N N . LEU A 1 114 ? 21.557 -0.537 -7.392 1.00 94.50 114 LEU A N 1
ATOM 850 C CA . LEU A 1 114 ? 22.650 -0.109 -8.268 1.00 94.50 114 LEU A CA 1
ATOM 851 C C . LEU A 1 114 ? 23.537 0.975 -7.644 1.00 94.50 114 LEU A C 1
ATOM 853 O O . LEU A 1 114 ? 24.345 1.584 -8.338 1.00 94.50 114 LEU A O 1
ATOM 857 N N . GLY A 1 115 ? 23.388 1.241 -6.343 1.00 91.12 115 GLY A N 1
ATOM 858 C CA . GLY A 1 115 ? 24.180 2.256 -5.643 1.00 91.12 115 GLY A CA 1
ATOM 859 C C . GLY A 1 115 ? 23.666 3.691 -5.801 1.00 91.12 115 GLY A C 1
ATOM 860 O O . GLY A 1 115 ? 24.330 4.623 -5.355 1.00 91.12 115 GLY A O 1
ATOM 861 N N . VAL A 1 116 ? 22.476 3.896 -6.377 1.00 90.44 116 VAL A N 1
ATOM 862 C CA . VAL A 1 116 ? 21.828 5.216 -6.433 1.00 90.44 116 VAL A CA 1
ATOM 863 C C . VAL A 1 116 ? 21.080 5.456 -5.115 1.00 90.44 116 VAL A C 1
ATOM 865 O O . VAL A 1 116 ? 19.885 5.181 -4.999 1.00 90.44 116 VAL A O 1
ATOM 868 N N . ALA A 1 117 ? 21.814 5.903 -4.091 1.00 79.81 117 ALA A N 1
ATOM 869 C CA . ALA A 1 117 ? 21.314 6.032 -2.717 1.00 79.81 117 ALA A CA 1
ATOM 870 C C . ALA A 1 117 ? 20.134 7.014 -2.579 1.00 79.81 117 ALA A C 1
ATOM 872 O O . ALA A 1 117 ? 19.202 6.738 -1.828 1.00 79.81 117 ALA A O 1
ATOM 873 N N . ASP A 1 118 ? 20.131 8.093 -3.366 1.00 85.12 118 ASP A N 1
ATOM 874 C CA . ASP A 1 118 ? 19.089 9.131 -3.342 1.00 85.12 118 ASP A CA 1
ATOM 875 C C . ASP A 1 118 ? 17.817 8.735 -4.115 1.00 85.12 118 ASP A C 1
ATOM 877 O O . ASP A 1 118 ? 16.896 9.531 -4.257 1.00 85.12 118 ASP A O 1
ATOM 881 N N . GLY A 1 119 ? 17.719 7.495 -4.611 1.00 82.19 119 GLY A N 1
ATOM 882 C CA . GLY A 1 119 ? 16.586 7.034 -5.423 1.00 82.19 119 GLY A CA 1
ATOM 883 C C . GLY A 1 119 ? 15.228 6.993 -4.704 1.00 82.19 119 GLY A C 1
ATOM 884 O O . GLY A 1 119 ? 14.228 6.682 -5.345 1.00 82.19 119 GLY A O 1
ATOM 885 N N . GLY A 1 120 ? 15.188 7.276 -3.398 1.00 83.62 120 GLY A N 1
ATOM 886 C CA . GLY A 1 120 ? 13.964 7.462 -2.611 1.00 83.62 120 GLY A CA 1
ATOM 887 C C . GLY A 1 120 ? 13.672 8.919 -2.231 1.00 83.62 120 GLY A C 1
ATOM 888 O O . GLY A 1 120 ? 12.660 9.178 -1.580 1.00 83.62 120 GLY A O 1
ATOM 889 N N . ASP A 1 121 ? 14.549 9.858 -2.598 1.00 90.81 121 ASP A N 1
ATOM 890 C CA . ASP A 1 121 ? 14.388 11.286 -2.329 1.00 90.81 121 ASP A CA 1
ATOM 891 C C . ASP A 1 121 ? 13.570 11.955 -3.442 1.00 90.81 121 ASP A C 1
ATOM 893 O O . ASP A 1 121 ? 13.922 11.924 -4.619 1.00 90.81 121 ASP A O 1
ATOM 897 N N . GLU A 1 122 ? 12.452 12.581 -3.078 1.00 90.88 122 GLU A N 1
ATOM 898 C CA . GLU A 1 122 ? 11.520 13.155 -4.053 1.00 90.88 122 GLU A CA 1
ATOM 899 C C . GLU A 1 122 ? 12.124 14.321 -4.845 1.00 90.88 122 GLU A C 1
ATOM 901 O O . GLU A 1 122 ? 11.795 14.472 -6.022 1.00 90.88 122 GLU A O 1
ATOM 906 N N . ALA A 1 123 ? 13.008 15.126 -4.248 1.00 92.44 123 ALA A N 1
ATOM 907 C CA . ALA A 1 123 ? 13.640 16.243 -4.946 1.00 92.44 123 ALA A CA 1
ATOM 908 C C . ALA A 1 123 ? 14.685 15.745 -5.955 1.00 92.44 123 ALA A C 1
ATOM 910 O O . ALA A 1 123 ? 14.787 16.285 -7.058 1.00 92.44 123 ALA A O 1
ATOM 911 N N . PHE A 1 124 ? 15.430 14.694 -5.605 1.00 95.38 124 PHE A N 1
ATOM 912 C CA . PHE A 1 124 ? 16.303 13.983 -6.535 1.00 95.38 124 PHE A CA 1
ATOM 913 C C . PHE A 1 124 ? 15.506 13.382 -7.699 1.00 95.38 124 PHE A C 1
ATOM 915 O O . PHE A 1 124 ? 15.850 13.608 -8.860 1.00 95.38 124 PHE A O 1
ATOM 922 N N . LEU A 1 125 ? 14.416 12.670 -7.400 1.00 95.38 125 LEU A N 1
ATOM 923 C CA . LEU A 1 125 ? 13.569 12.048 -8.419 1.00 95.38 125 LEU A CA 1
ATOM 924 C C . LEU A 1 125 ? 12.891 13.078 -9.334 1.00 95.38 125 LEU A C 1
ATOM 926 O O . LEU A 1 125 ? 12.713 12.805 -10.520 1.00 95.38 125 LEU A O 1
ATOM 930 N N . LEU A 1 126 ? 12.548 14.265 -8.818 1.00 95.94 126 LEU A N 1
ATOM 931 C CA . LEU A 1 126 ? 12.004 15.351 -9.635 1.00 95.94 126 LEU A CA 1
ATOM 932 C C . LEU A 1 126 ? 13.043 15.862 -10.632 1.00 95.94 126 LEU A C 1
ATOM 934 O O . LEU A 1 126 ? 12.758 15.922 -11.824 1.00 95.94 126 LEU A O 1
ATOM 938 N N . LYS A 1 127 ? 14.260 16.158 -10.160 1.00 96.75 127 LYS A N 1
ATOM 939 C CA . LYS A 1 127 ? 15.369 16.602 -11.022 1.00 96.75 127 LYS A CA 1
ATOM 940 C C . LYS A 1 127 ? 15.699 15.570 -12.094 1.00 96.75 127 LYS A C 1
ATOM 942 O O . LYS A 1 127 ? 15.875 15.914 -13.256 1.00 96.75 127 LYS A O 1
ATOM 947 N N . MET A 1 128 ? 15.713 14.291 -11.721 1.00 96.62 128 MET A N 1
ATOM 948 C CA . MET A 1 128 ? 15.832 13.198 -12.682 1.00 96.62 128 MET A CA 1
ATOM 949 C C . MET A 1 128 ? 14.707 13.266 -13.729 1.00 96.62 128 MET A C 1
ATOM 951 O O . MET A 1 128 ? 14.979 13.193 -14.923 1.00 96.62 128 MET A O 1
ATOM 955 N N . GLY A 1 129 ? 13.451 13.448 -13.315 1.00 97.19 129 GLY A N 1
ATOM 956 C CA . GLY A 1 129 ? 12.329 13.615 -14.241 1.00 97.19 129 GLY A CA 1
ATOM 957 C C . GLY A 1 129 ? 12.491 14.806 -15.195 1.00 97.19 129 GLY A C 1
ATOM 958 O O . GLY A 1 129 ? 12.220 14.668 -16.388 1.00 97.19 129 GLY A O 1
ATOM 959 N N . GLU A 1 130 ? 12.979 15.947 -14.701 1.00 98.19 130 GLU A N 1
ATOM 960 C CA . GLU A 1 130 ? 13.277 17.148 -15.499 1.00 98.19 130 GLU A CA 1
ATOM 961 C C . GLU A 1 130 ? 14.371 16.894 -16.551 1.00 98.19 130 GLU A C 1
ATOM 963 O O . GLU A 1 130 ? 14.283 17.404 -17.668 1.00 98.19 130 GLU A O 1
ATOM 968 N N . GLU A 1 131 ? 15.369 16.063 -16.236 1.00 97.94 131 GLU A N 1
ATOM 969 C CA . GLU A 1 131 ? 16.419 15.648 -17.176 1.00 97.94 131 GLU A CA 1
ATOM 970 C C . GLU A 1 131 ? 15.908 14.666 -18.249 1.00 97.94 131 GLU A C 1
ATOM 972 O O . GLU A 1 131 ? 16.337 14.716 -19.409 1.00 97.94 131 GLU A O 1
ATOM 977 N N . LEU A 1 132 ? 15.013 13.746 -17.874 1.00 97.94 132 LEU A N 1
ATOM 978 C CA . LEU A 1 132 ? 14.526 12.664 -18.739 1.00 97.94 132 LEU A CA 1
ATOM 979 C C . LEU A 1 132 ? 13.406 13.112 -19.689 1.00 97.94 132 LEU A C 1
ATOM 981 O O . LEU A 1 132 ? 13.385 12.708 -20.858 1.00 97.94 132 LEU A O 1
ATOM 985 N N . ALA A 1 133 ? 12.487 13.954 -19.211 1.00 97.62 133 ALA A N 1
ATOM 986 C CA . ALA A 1 133 ? 11.317 14.406 -19.963 1.00 97.62 133 ALA A CA 1
ATOM 987 C C . ALA A 1 133 ? 11.649 14.977 -21.360 1.00 97.62 133 ALA A C 1
ATOM 989 O O . ALA A 1 133 ? 11.095 14.472 -22.339 1.00 97.62 133 ALA A O 1
ATOM 990 N N . PRO A 1 134 ? 12.587 15.936 -21.533 1.00 97.81 134 PRO A N 1
ATOM 991 C CA . PRO A 1 134 ? 12.888 16.504 -22.854 1.00 97.81 134 PRO A CA 1
ATOM 992 C C . PRO A 1 134 ? 13.567 15.514 -23.816 1.00 97.81 134 PRO A C 1
ATOM 994 O O . PRO A 1 134 ? 13.560 15.719 -25.032 1.00 97.81 134 PRO A O 1
ATOM 997 N N . ARG A 1 135 ? 14.160 14.432 -23.296 1.00 97.75 135 ARG A N 1
ATOM 998 C CA . ARG A 1 135 ? 14.857 13.405 -24.090 1.00 97.75 135 ARG A CA 1
ATOM 999 C C . ARG A 1 135 ? 13.896 12.337 -24.615 1.00 97.75 135 ARG A C 1
ATOM 1001 O O . ARG A 1 135 ? 14.149 11.745 -25.667 1.00 97.75 135 ARG A O 1
ATOM 1008 N N . THR A 1 136 ? 12.783 12.139 -23.917 1.00 96.94 136 THR A N 1
ATOM 1009 C CA . THR A 1 136 ? 11.772 11.127 -24.235 1.00 96.94 136 THR A CA 1
ATOM 1010 C C . THR A 1 136 ? 10.978 11.521 -25.486 1.00 96.94 136 THR A C 1
ATOM 1012 O O . THR A 1 136 ? 10.788 12.704 -25.780 1.00 96.94 136 THR A O 1
ATOM 1015 N N . CYS A 1 137 ? 10.589 10.544 -26.305 1.00 94.62 137 CYS A N 1
ATOM 1016 C CA . CYS A 1 137 ? 9.705 10.762 -27.447 1.00 94.62 137 CYS A CA 1
ATOM 1017 C C . CYS A 1 137 ? 8.251 10.947 -26.995 1.00 94.62 137 CYS A C 1
ATOM 1019 O O . CYS A 1 137 ? 7.878 10.583 -25.880 1.00 94.62 137 CYS A O 1
ATOM 1021 N N . ALA A 1 138 ? 7.407 11.463 -27.892 1.00 92.75 138 ALA A N 1
ATOM 1022 C CA . ALA A 1 138 ? 5.966 11.451 -27.666 1.00 92.75 138 ALA A CA 1
ATOM 1023 C C . ALA A 1 138 ? 5.496 10.011 -27.394 1.00 92.75 138 ALA A C 1
ATOM 1025 O O . ALA A 1 138 ? 5.866 9.088 -28.121 1.00 92.75 138 ALA A O 1
ATOM 1026 N N . SER A 1 139 ? 4.715 9.842 -26.331 1.00 89.00 139 SER A N 1
ATOM 1027 C CA . SER A 1 139 ? 4.239 8.551 -25.836 1.00 89.00 139 SER A CA 1
ATOM 1028 C C . SER A 1 139 ? 2.732 8.636 -25.558 1.00 89.00 139 SER A C 1
ATOM 1030 O O . SER A 1 139 ? 2.232 9.727 -25.282 1.00 89.00 139 SER A O 1
ATOM 1032 N N . PRO A 1 140 ? 1.981 7.521 -25.633 1.00 88.62 140 PRO A N 1
ATOM 1033 C CA . PRO A 1 140 ? 0.540 7.511 -25.351 1.00 88.62 140 PRO A CA 1
ATOM 1034 C C . PRO A 1 140 ? 0.202 7.677 -23.857 1.00 88.62 140 PRO A C 1
ATOM 1036 O O . PRO A 1 140 ? -0.966 7.765 -23.491 1.00 88.62 140 PRO A O 1
ATOM 1039 N N . PHE A 1 141 ? 1.218 7.721 -23.000 1.00 89.88 141 PHE A N 1
ATOM 1040 C CA . PHE A 1 141 ? 1.154 7.938 -21.558 1.00 89.88 141 PHE A CA 1
ATOM 1041 C C . PHE A 1 141 ? 2.050 9.122 -21.175 1.00 89.88 141 PHE A C 1
ATOM 1043 O O . PHE A 1 141 ? 2.909 9.548 -21.952 1.00 89.88 141 PHE A O 1
ATOM 1050 N N . ALA A 1 142 ? 1.842 9.663 -19.974 1.00 91.75 142 ALA A N 1
ATOM 1051 C CA . ALA A 1 142 ? 2.598 10.810 -19.490 1.00 91.75 142 ALA A CA 1
ATOM 1052 C C . ALA A 1 142 ? 4.078 10.453 -19.287 1.00 91.75 142 ALA A C 1
ATOM 1054 O O . ALA A 1 142 ? 4.410 9.448 -18.664 1.00 91.75 142 ALA A O 1
ATOM 1055 N N . THR A 1 143 ? 4.964 11.306 -19.795 1.00 95.19 143 THR A N 1
ATOM 1056 C CA . THR A 1 143 ? 6.425 11.211 -19.623 1.00 95.19 143 THR A CA 1
ATOM 1057 C C . THR A 1 143 ? 7.023 12.562 -19.229 1.00 95.19 143 THR A C 1
ATOM 1059 O O . THR A 1 143 ? 8.181 12.854 -19.535 1.00 95.19 143 THR A O 1
ATOM 1062 N N . ASP A 1 144 ? 6.211 13.422 -18.610 1.00 95.62 144 ASP A N 1
ATOM 1063 C CA . ASP A 1 144 ? 6.676 14.657 -17.985 1.00 95.62 144 ASP A CA 1
ATOM 1064 C C . ASP A 1 144 ? 7.463 14.363 -16.695 1.00 95.62 144 ASP A C 1
ATOM 1066 O O . ASP A 1 144 ? 7.555 13.221 -16.234 1.00 95.62 144 ASP A O 1
ATOM 1070 N N . ALA A 1 145 ? 8.069 15.400 -16.116 1.00 96.31 145 ALA A N 1
ATOM 1071 C CA . ALA A 1 145 ? 8.911 15.250 -14.934 1.00 96.31 145 ALA A CA 1
ATOM 1072 C C . ALA A 1 145 ? 8.165 14.625 -13.740 1.00 96.31 145 ALA A C 1
ATOM 1074 O O . ALA A 1 145 ? 8.744 13.811 -13.020 1.00 96.31 145 ALA A O 1
ATOM 1075 N N . ALA A 1 146 ? 6.880 14.947 -13.556 1.00 93.75 146 ALA A N 1
ATOM 1076 C CA . ALA A 1 146 ? 6.074 14.406 -12.465 1.00 93.75 146 ALA A CA 1
ATOM 1077 C C . ALA A 1 146 ? 5.770 12.913 -12.673 1.00 93.75 146 ALA A C 1
ATOM 1079 O O . ALA A 1 146 ? 5.865 12.126 -11.729 1.00 93.75 146 ALA A O 1
ATOM 1080 N N . ALA A 1 147 ? 5.479 12.496 -13.909 1.00 92.94 147 ALA A N 1
ATOM 1081 C CA . ALA A 1 147 ? 5.267 11.090 -14.248 1.00 92.94 147 ALA A CA 1
ATOM 1082 C C . ALA A 1 147 ? 6.518 10.236 -13.974 1.00 92.94 147 ALA A C 1
ATOM 1084 O O . ALA A 1 147 ? 6.416 9.153 -13.384 1.00 92.94 147 ALA A O 1
ATOM 1085 N N . TRP A 1 148 ? 7.704 10.741 -14.332 1.00 95.25 148 TRP A N 1
ATOM 1086 C CA . TRP A 1 148 ? 8.982 10.099 -14.004 1.00 95.25 148 TRP A CA 1
ATOM 1087 C C . TRP A 1 148 ? 9.222 10.023 -12.497 1.00 95.25 148 TRP A C 1
ATOM 1089 O O . TRP A 1 148 ? 9.565 8.959 -11.982 1.00 95.25 148 TRP A O 1
ATOM 1099 N N . GLN A 1 149 ? 8.986 11.126 -11.786 1.00 94.88 149 GLN A N 1
ATOM 1100 C CA . GLN A 1 149 ? 9.156 11.197 -10.338 1.00 94.88 149 GLN A CA 1
ATOM 1101 C C . GLN A 1 149 ? 8.273 10.168 -9.612 1.00 94.88 149 GLN A C 1
ATOM 1103 O O . GLN A 1 149 ? 8.770 9.386 -8.797 1.00 94.88 149 GLN A O 1
ATOM 1108 N N . ILE A 1 150 ? 6.974 10.127 -9.938 1.00 91.62 150 ILE A N 1
ATOM 1109 C CA . ILE A 1 150 ? 6.021 9.166 -9.366 1.00 91.62 150 ILE A CA 1
ATOM 1110 C C . ILE A 1 150 ? 6.465 7.741 -9.682 1.00 91.62 150 ILE A C 1
ATOM 1112 O O . ILE A 1 150 ? 6.545 6.910 -8.780 1.00 91.62 150 ILE A O 1
ATOM 1116 N N . THR A 1 151 ? 6.794 7.459 -10.942 1.00 92.12 151 THR A N 1
ATOM 1117 C CA . THR A 1 151 ? 7.217 6.127 -11.391 1.00 92.12 151 THR A CA 1
ATOM 1118 C C . THR A 1 151 ? 8.410 5.598 -10.601 1.00 92.12 151 THR A C 1
ATOM 1120 O O . THR A 1 151 ? 8.408 4.446 -10.145 1.00 92.12 151 THR A O 1
ATOM 1123 N N . SER A 1 152 ? 9.418 6.441 -10.394 1.00 93.31 152 SER A N 1
ATOM 1124 C CA . SER A 1 152 ? 10.601 6.051 -9.638 1.00 93.31 152 SER A CA 1
ATOM 1125 C C . SER A 1 152 ? 10.307 5.867 -8.156 1.00 93.31 152 SER A C 1
ATOM 1127 O O . SER A 1 152 ? 10.794 4.899 -7.571 1.00 93.31 152 SER A O 1
ATOM 1129 N N . LEU A 1 153 ? 9.445 6.699 -7.562 1.00 92.31 153 LEU A N 1
ATOM 1130 C CA . LEU A 1 153 ? 9.034 6.523 -6.169 1.00 92.31 153 LEU A CA 1
ATOM 1131 C C . LEU A 1 153 ? 8.217 5.233 -5.970 1.00 92.31 153 LEU A C 1
ATOM 1133 O O . LEU A 1 153 ? 8.445 4.512 -4.995 1.00 92.31 153 LEU A O 1
ATOM 1137 N N . LYS A 1 154 ? 7.320 4.893 -6.911 1.00 90.75 154 LYS A N 1
ATOM 1138 C CA . LYS A 1 154 ? 6.591 3.609 -6.914 1.00 90.75 154 LYS A CA 1
ATOM 1139 C C . LYS A 1 154 ? 7.567 2.437 -6.932 1.00 90.75 154 LYS A C 1
ATOM 1141 O O . LYS A 1 154 ? 7.514 1.570 -6.060 1.00 90.75 154 LYS A O 1
ATOM 1146 N N . THR A 1 155 ? 8.495 2.450 -7.887 1.00 91.50 155 THR A N 1
ATOM 1147 C CA . THR A 1 155 ? 9.495 1.388 -8.060 1.00 91.50 155 THR A CA 1
ATOM 1148 C C . THR A 1 155 ? 10.405 1.265 -6.837 1.00 91.50 155 THR A C 1
ATOM 1150 O O . THR A 1 155 ? 10.704 0.157 -6.399 1.00 91.50 155 THR A O 1
ATOM 1153 N N . TRP A 1 156 ? 10.791 2.388 -6.227 1.00 93.25 156 TRP A N 1
ATOM 1154 C CA . TRP A 1 156 ? 11.563 2.416 -4.986 1.00 93.25 156 TRP A CA 1
ATOM 1155 C C . TRP A 1 156 ? 10.826 1.747 -3.822 1.00 93.25 156 TRP A C 1
ATOM 1157 O O . TRP A 1 156 ? 11.365 0.837 -3.188 1.00 93.25 156 TRP A O 1
ATOM 1167 N N . ASN A 1 157 ? 9.587 2.165 -3.550 1.00 91.81 157 ASN A N 1
ATOM 1168 C CA . ASN A 1 157 ? 8.811 1.649 -2.423 1.00 91.81 157 ASN A CA 1
ATOM 1169 C C . ASN A 1 157 ? 8.444 0.172 -2.606 1.00 91.81 157 ASN A C 1
ATOM 1171 O O . ASN A 1 157 ? 8.598 -0.620 -1.673 1.00 91.81 157 ASN A O 1
ATOM 1175 N N . TRP A 1 158 ? 7.996 -0.218 -3.801 1.00 90.81 158 TRP A N 1
ATOM 1176 C CA . TRP A 1 158 ? 7.680 -1.614 -4.103 1.00 90.81 158 TRP A CA 1
ATOM 1177 C C . TRP A 1 158 ? 8.928 -2.495 -4.111 1.00 90.81 158 TRP A C 1
ATOM 1179 O O . TRP A 1 158 ? 8.919 -3.556 -3.488 1.00 90.81 158 TRP A O 1
ATOM 1189 N N . GLY A 1 159 ? 10.028 -2.039 -4.715 1.00 91.94 159 GLY A N 1
ATOM 1190 C CA . GLY A 1 159 ? 11.293 -2.770 -4.704 1.00 91.94 159 GLY A CA 1
ATOM 1191 C C . GLY A 1 159 ? 11.829 -2.973 -3.288 1.00 91.94 159 GLY A C 1
ATOM 1192 O O . GLY A 1 159 ? 12.182 -4.094 -2.915 1.00 91.94 159 GLY A O 1
ATOM 1193 N N . GLY A 1 160 ? 11.810 -1.931 -2.450 1.00 92.19 160 GLY A N 1
ATOM 1194 C CA . GLY A 1 160 ? 12.164 -2.034 -1.032 1.00 92.19 160 GLY A CA 1
ATOM 1195 C C . GLY A 1 160 ? 11.269 -3.017 -0.269 1.00 92.19 160 GLY A C 1
ATOM 1196 O O . GLY A 1 160 ? 11.769 -3.816 0.527 1.00 92.19 160 GLY A O 1
ATOM 1197 N N . ARG A 1 161 ? 9.962 -3.014 -0.556 1.00 91.19 161 ARG A N 1
ATOM 1198 C CA . ARG A 1 161 ? 8.992 -3.923 0.065 1.00 91.19 161 ARG A CA 1
ATOM 1199 C C . ARG A 1 161 ? 9.234 -5.377 -0.313 1.00 91.19 161 ARG A C 1
ATOM 1201 O O . ARG A 1 161 ? 9.376 -6.213 0.578 1.00 91.19 161 ARG A O 1
ATOM 1208 N N . HIS A 1 162 ? 9.265 -5.678 -1.609 1.00 90.44 162 HIS A N 1
ATOM 1209 C CA . HIS A 1 162 ? 9.326 -7.051 -2.110 1.00 90.44 162 HIS A CA 1
ATOM 1210 C C . HIS A 1 162 ? 10.695 -7.700 -1.895 1.00 90.44 162 HIS A C 1
ATOM 1212 O O . HIS A 1 162 ? 10.769 -8.911 -1.725 1.00 90.44 162 HIS A O 1
ATOM 1218 N N . THR A 1 163 ? 11.767 -6.908 -1.797 1.00 92.44 163 THR A N 1
ATOM 1219 C CA . THR A 1 163 ? 13.091 -7.409 -1.384 1.00 92.44 163 THR A CA 1
ATOM 1220 C C . THR A 1 163 ? 13.246 -7.543 0.134 1.00 92.44 163 THR A C 1
ATOM 1222 O O . THR A 1 163 ? 14.298 -7.964 0.608 1.00 92.44 163 THR A O 1
ATOM 1225 N N . GLY A 1 164 ? 12.237 -7.148 0.919 1.00 91.94 164 GLY A N 1
ATOM 1226 C CA . GLY A 1 164 ? 12.275 -7.173 2.382 1.00 91.94 164 GLY A CA 1
ATOM 1227 C C . GLY A 1 164 ? 13.148 -6.092 3.028 1.00 91.94 164 GLY A C 1
ATOM 1228 O O . GLY A 1 164 ? 13.232 -6.038 4.252 1.00 91.94 164 GLY A O 1
ATOM 1229 N N . ARG A 1 165 ? 13.775 -5.207 2.241 1.00 92.50 165 ARG A N 1
ATOM 1230 C CA . ARG A 1 165 ? 14.652 -4.136 2.748 1.00 92.50 165 ARG A CA 1
ATOM 1231 C C . ARG A 1 165 ? 13.890 -3.039 3.488 1.00 92.50 165 ARG A C 1
ATOM 1233 O O . ARG A 1 165 ? 14.399 -2.476 4.453 1.00 92.50 165 ARG A O 1
ATOM 1240 N N . ARG A 1 166 ? 12.676 -2.724 3.038 1.00 93.31 166 ARG A N 1
ATOM 1241 C CA . ARG A 1 166 ? 11.803 -1.709 3.636 1.00 93.31 166 ARG A CA 1
ATOM 1242 C C . ARG A 1 166 ? 10.350 -2.143 3.466 1.00 93.31 166 ARG A C 1
ATOM 1244 O O . ARG A 1 166 ? 9.754 -1.915 2.424 1.00 93.31 166 ARG A O 1
ATOM 1251 N N . ASN A 1 167 ? 9.780 -2.786 4.477 1.00 93.81 167 ASN A N 1
ATOM 1252 C CA . ASN A 1 167 ? 8.394 -3.262 4.470 1.00 93.81 167 ASN A CA 1
ATOM 1253 C C . ASN A 1 167 ? 7.717 -3.019 5.832 1.00 93.81 167 ASN A C 1
ATOM 1255 O O . ASN A 1 167 ? 8.312 -2.415 6.728 1.00 93.81 167 ASN A O 1
ATOM 1259 N N . GLY A 1 168 ? 6.478 -3.497 5.992 1.00 94.75 168 GLY A N 1
ATOM 1260 C CA . GLY A 1 168 ? 5.708 -3.348 7.230 1.00 94.75 168 GLY A CA 1
ATOM 1261 C C . GLY A 1 168 ? 6.434 -3.881 8.463 1.00 94.75 168 GLY A C 1
ATOM 1262 O O . GLY A 1 168 ? 6.446 -3.203 9.486 1.00 94.75 168 GLY A O 1
ATOM 1263 N N . LYS A 1 169 ? 7.119 -5.026 8.345 1.00 96.44 169 LYS A N 1
ATOM 1264 C CA . LYS A 1 169 ? 7.907 -5.612 9.432 1.00 96.44 169 LYS A CA 1
ATOM 1265 C C . LYS A 1 169 ? 9.089 -4.730 9.831 1.00 96.44 169 LYS A C 1
ATOM 1267 O O . LYS A 1 169 ? 9.270 -4.470 11.014 1.00 96.44 169 LYS A O 1
ATOM 1272 N N . VAL A 1 170 ? 9.874 -4.239 8.869 1.00 97.25 170 VAL A N 1
ATOM 1273 C CA . VAL A 1 170 ? 11.019 -3.357 9.167 1.00 97.25 170 VAL A CA 1
ATOM 1274 C C . VAL A 1 170 ? 10.541 -2.066 9.840 1.00 97.25 170 VAL A C 1
ATOM 1276 O O . VAL A 1 170 ? 11.111 -1.651 10.849 1.00 97.25 170 VAL A O 1
ATOM 1279 N N . ILE A 1 171 ? 9.462 -1.462 9.328 1.00 97.56 171 ILE A N 1
ATOM 1280 C CA . ILE A 1 171 ? 8.860 -0.262 9.929 1.00 97.56 171 ILE A CA 1
ATOM 1281 C C . ILE A 1 171 ? 8.363 -0.562 11.348 1.00 97.56 171 ILE A C 1
ATOM 1283 O O . ILE A 1 171 ? 8.649 0.201 12.266 1.00 97.56 171 ILE A O 1
ATOM 1287 N N . ALA A 1 172 ? 7.656 -1.675 11.550 1.00 98.12 172 ALA A N 1
ATOM 1288 C CA . ALA A 1 172 ? 7.188 -2.105 12.864 1.00 98.12 172 ALA A CA 1
ATOM 1289 C C . ALA A 1 172 ? 8.351 -2.312 13.845 1.00 98.12 172 ALA A C 1
ATOM 1291 O O . ALA A 1 172 ? 8.299 -1.815 14.967 1.00 98.12 172 ALA A O 1
ATOM 1292 N N . ASP A 1 173 ? 9.419 -2.987 13.418 1.00 98.19 173 ASP A N 1
ATOM 1293 C CA . ASP A 1 173 ? 10.610 -3.250 14.230 1.00 98.19 173 ASP A CA 1
ATOM 1294 C C . ASP A 1 173 ? 11.315 -1.940 14.651 1.00 98.19 173 ASP A C 1
ATOM 1296 O O . ASP A 1 173 ? 11.777 -1.815 15.788 1.00 98.19 173 ASP A O 1
ATOM 1300 N N . GLU A 1 174 ? 11.359 -0.933 13.772 1.00 98.12 174 GLU A N 1
ATOM 1301 C CA . GLU A 1 174 ? 11.816 0.417 14.118 1.00 98.12 174 GLU A CA 1
ATOM 1302 C C . GLU A 1 174 ? 10.879 1.117 15.094 1.00 98.12 174 GLU A C 1
ATOM 1304 O O . GLU A 1 174 ? 11.343 1.622 16.115 1.00 98.12 174 GLU A O 1
ATOM 1309 N N . MET A 1 175 ? 9.579 1.127 14.791 1.00 98.06 175 MET A N 1
ATOM 1310 C CA . MET A 1 175 ? 8.560 1.779 15.605 1.00 98.06 175 MET A CA 1
ATOM 1311 C C . MET A 1 175 ? 8.527 1.212 17.019 1.00 98.06 175 MET A C 1
ATOM 1313 O O . MET A 1 175 ? 8.400 1.972 17.971 1.00 98.06 175 MET A O 1
ATOM 1317 N N . ARG A 1 176 ? 8.734 -0.099 17.199 1.00 97.50 176 ARG A N 1
ATOM 1318 C CA . ARG A 1 176 ? 8.835 -0.702 18.536 1.00 97.50 176 ARG A CA 1
ATOM 1319 C C . ARG A 1 176 ? 9.966 -0.114 19.374 1.00 97.50 176 ARG A C 1
ATOM 1321 O O . ARG A 1 176 ? 9.892 -0.220 20.588 1.00 97.50 176 ARG A O 1
ATOM 1328 N N . ARG A 1 177 ? 10.997 0.503 18.791 1.00 97.06 177 ARG A N 1
ATOM 1329 C CA . ARG A 1 177 ? 12.074 1.175 19.545 1.00 97.06 177 ARG A CA 1
ATOM 1330 C C . ARG A 1 177 ? 11.743 2.625 19.909 1.00 97.06 177 ARG A C 1
ATOM 1332 O O . ARG A 1 177 ? 12.465 3.222 20.701 1.00 97.06 177 ARG A O 1
ATOM 1339 N N . GLU A 1 178 ? 10.670 3.189 19.362 1.00 96.56 178 GLU A N 1
ATOM 1340 C CA . GLU A 1 178 ? 10.219 4.542 19.681 1.00 96.56 178 GLU A CA 1
ATOM 1341 C C . GLU A 1 178 ? 9.565 4.581 21.068 1.00 96.56 178 GLU A C 1
ATOM 1343 O O . GLU A 1 178 ? 8.790 3.692 21.433 1.00 96.56 178 GLU A O 1
ATOM 1348 N N . SER A 1 179 ? 9.831 5.644 21.834 1.00 95.12 179 SER A N 1
ATOM 1349 C CA . SER A 1 179 ? 9.295 5.837 23.192 1.00 95.12 179 SER A CA 1
ATOM 1350 C C . SER A 1 179 ? 7.770 5.738 23.243 1.00 95.12 179 SER A C 1
ATOM 1352 O O . SER A 1 179 ? 7.218 5.106 24.144 1.00 95.12 179 SER A O 1
ATOM 1354 N N . ALA A 1 180 ? 7.094 6.313 22.248 1.00 91.69 180 ALA A N 1
ATOM 1355 C CA . ALA A 1 180 ? 5.641 6.331 22.174 1.00 91.69 180 ALA A CA 1
ATOM 1356 C C . ALA A 1 180 ? 5.041 4.923 22.020 1.00 91.69 180 ALA A C 1
ATOM 1358 O O . ALA A 1 180 ? 4.028 4.606 22.636 1.00 91.69 180 ALA A O 1
ATOM 1359 N N . ILE A 1 181 ? 5.680 4.042 21.241 1.00 96.12 181 ILE A N 1
ATOM 1360 C CA . ILE A 1 181 ? 5.230 2.650 21.108 1.00 96.12 181 ILE A CA 1
ATOM 1361 C C . ILE A 1 181 ? 5.629 1.834 22.333 1.00 96.12 181 ILE A C 1
ATOM 1363 O O . ILE A 1 181 ? 4.803 1.070 22.826 1.00 96.12 181 ILE A O 1
ATOM 1367 N N . GLN A 1 182 ? 6.837 2.032 22.874 1.00 96.56 182 GLN A N 1
ATOM 1368 C CA . GLN A 1 182 ? 7.278 1.395 24.122 1.00 96.56 182 GLN A CA 1
ATOM 1369 C C . GLN A 1 182 ? 6.281 1.621 25.269 1.00 96.56 182 GLN A C 1
ATOM 1371 O O . GLN A 1 182 ? 5.963 0.682 25.999 1.00 96.56 182 GLN A O 1
ATOM 1376 N N . ALA A 1 183 ? 5.711 2.826 25.375 1.00 94.38 183 ALA A N 1
ATOM 1377 C CA . ALA A 1 183 ? 4.671 3.143 26.354 1.00 94.38 183 ALA A CA 1
ATOM 1378 C C . ALA A 1 183 ? 3.362 2.347 26.150 1.00 94.38 183 ALA A C 1
ATOM 1380 O O . ALA A 1 183 ? 2.648 2.073 27.118 1.00 94.38 183 ALA A O 1
ATOM 1381 N N . LEU A 1 184 ? 3.052 1.941 24.914 1.00 95.56 184 LEU A N 1
ATOM 1382 C CA . LEU A 1 184 ? 1.867 1.144 24.577 1.00 95.56 184 LEU A CA 1
ATOM 1383 C C . LEU A 1 184 ? 2.084 -0.367 24.756 1.00 95.56 184 LEU A C 1
ATOM 1385 O O . LEU A 1 184 ? 1.112 -1.082 25.013 1.00 95.56 184 LEU A O 1
ATOM 1389 N N . LEU A 1 185 ? 3.324 -0.867 24.663 1.00 96.06 185 LEU A N 1
ATOM 1390 C CA . LEU A 1 185 ? 3.617 -2.311 24.658 1.00 96.06 185 LEU A CA 1
ATOM 1391 C C . LEU A 1 185 ? 3.023 -3.087 25.848 1.00 96.06 185 LEU A C 1
ATOM 1393 O O . LEU A 1 185 ? 2.430 -4.141 25.609 1.00 96.06 185 LEU A O 1
ATOM 1397 N N . PRO A 1 186 ? 3.094 -2.615 27.113 1.00 96.44 186 PRO A N 1
ATOM 1398 C CA . PRO A 1 186 ? 2.477 -3.336 28.228 1.00 96.44 186 PRO A CA 1
ATOM 1399 C C . PRO A 1 186 ? 0.963 -3.510 28.061 1.00 96.44 186 PRO A C 1
ATOM 1401 O O . PRO A 1 186 ? 0.414 -4.557 28.392 1.00 96.44 186 PRO A O 1
ATOM 1404 N N . ALA A 1 187 ? 0.288 -2.494 27.519 1.00 95.88 187 ALA A N 1
ATOM 1405 C CA . ALA A 1 187 ? -1.149 -2.530 27.280 1.00 95.88 187 ALA A CA 1
ATOM 1406 C C . ALA A 1 187 ? -1.501 -3.453 26.109 1.00 95.88 187 ALA A C 1
ATOM 1408 O O . ALA A 1 187 ? -2.435 -4.240 26.222 1.00 95.88 187 ALA A O 1
ATOM 1409 N N . ILE A 1 188 ? -0.707 -3.415 25.034 1.00 96.81 188 ILE A N 1
ATOM 1410 C CA . ILE A 1 188 ? -0.846 -4.311 23.879 1.00 96.81 188 ILE A CA 1
ATOM 1411 C C . ILE A 1 188 ? -0.726 -5.780 24.313 1.00 96.81 188 ILE A C 1
ATOM 1413 O O . ILE A 1 188 ? -1.589 -6.598 23.991 1.00 96.81 188 ILE A O 1
ATOM 1417 N N . ARG A 1 189 ? 0.294 -6.115 25.114 1.00 97.25 189 ARG A N 1
ATOM 1418 C CA . ARG A 1 189 ? 0.503 -7.470 25.665 1.00 97.25 189 ARG A CA 1
ATOM 1419 C C . ARG A 1 189 ? -0.655 -7.935 26.553 1.00 97.25 189 ARG A C 1
ATOM 1421 O O . ARG A 1 189 ? -0.989 -9.119 26.567 1.00 97.25 189 ARG A O 1
ATOM 1428 N N . ALA A 1 190 ? -1.276 -7.002 27.275 1.00 96.31 190 ALA A N 1
ATOM 1429 C CA . ALA A 1 190 ? -2.406 -7.266 28.161 1.00 96.31 190 ALA A CA 1
ATOM 1430 C C . ALA A 1 190 ? -3.761 -7.370 27.438 1.00 96.31 190 ALA A C 1
ATOM 1432 O O . ALA A 1 190 ? -4.741 -7.769 28.068 1.00 96.31 190 ALA A O 1
ATOM 1433 N N . MET A 1 191 ? -3.844 -7.031 26.143 1.00 95.81 191 MET A N 1
ATOM 1434 C CA . MET A 1 191 ? -5.094 -7.145 25.388 1.00 95.81 191 MET A CA 1
ATOM 1435 C C . MET A 1 191 ? -5.625 -8.589 25.425 1.00 95.81 191 MET A C 1
ATOM 1437 O O . MET A 1 191 ? -4.837 -9.540 25.305 1.00 95.81 191 MET A O 1
ATOM 1441 N N . PRO A 1 192 ? -6.953 -8.774 25.558 1.00 94.88 192 PRO A N 1
ATOM 1442 C CA . PRO A 1 192 ? -7.553 -10.093 25.446 1.00 94.88 192 PRO A CA 1
ATOM 1443 C C . PRO A 1 192 ? -7.365 -10.642 24.030 1.00 94.88 192 PRO A C 1
ATOM 1445 O O . PRO A 1 192 ? -7.194 -9.879 23.071 1.00 94.88 192 PRO A O 1
ATOM 1448 N N . ALA A 1 193 ? -7.429 -11.970 23.917 1.00 96.75 193 ALA A N 1
ATOM 1449 C CA . ALA A 1 193 ? -7.532 -12.625 22.622 1.00 96.75 193 ALA A CA 1
ATOM 1450 C C . ALA A 1 193 ? -8.756 -12.073 21.887 1.00 96.75 193 ALA A C 1
ATOM 1452 O O . ALA A 1 193 ? -9.831 -11.988 22.482 1.00 96.75 193 ALA A O 1
ATOM 1453 N N . GLN A 1 194 ? -8.573 -11.648 20.641 1.00 96.62 194 GLN A N 1
ATOM 1454 C CA . GLN A 1 194 ? -9.658 -11.090 19.843 1.00 96.62 194 GLN A CA 1
ATOM 1455 C C . GLN A 1 194 ? -9.325 -11.132 18.355 1.00 96.62 194 GLN A C 1
ATOM 1457 O O . GLN A 1 194 ? -8.163 -11.012 17.960 1.00 96.62 194 GLN A O 1
ATOM 1462 N N . ARG A 1 195 ? -10.361 -11.231 17.531 1.00 98.44 195 ARG A N 1
ATOM 1463 C CA . ARG A 1 195 ? -10.286 -11.120 16.077 1.00 98.44 195 ARG A CA 1
ATOM 1464 C C . ARG A 1 195 ? -10.711 -9.736 15.624 1.00 98.44 195 ARG A C 1
ATOM 1466 O O . ARG A 1 195 ? -11.755 -9.224 16.026 1.00 98.44 195 ARG A O 1
ATOM 1473 N N . ILE A 1 196 ? -9.915 -9.155 14.738 1.00 98.50 196 ILE A N 1
ATOM 1474 C CA . ILE A 1 196 ? -10.141 -7.840 14.157 1.00 98.50 196 ILE A CA 1
ATOM 1475 C C . ILE A 1 196 ? -10.305 -7.991 12.646 1.00 98.50 196 ILE A C 1
ATOM 1477 O O . ILE A 1 196 ? -9.418 -8.518 11.974 1.00 98.50 196 ILE A O 1
ATOM 1481 N N . ALA A 1 197 ? -11.421 -7.509 12.105 1.00 98.38 197 ALA A N 1
ATOM 1482 C CA . ALA A 1 197 ? -11.623 -7.368 10.666 1.00 98.38 197 ALA A CA 1
ATOM 1483 C C . ALA A 1 197 ? -11.404 -5.910 10.249 1.00 98.38 197 ALA A C 1
ATOM 1485 O O . ALA A 1 197 ? -11.933 -4.997 10.879 1.00 98.38 197 ALA A O 1
ATOM 1486 N N . VAL A 1 198 ? -10.660 -5.675 9.170 1.00 98.00 198 VAL A N 1
ATOM 1487 C CA . VAL A 1 198 ? -10.516 -4.338 8.576 1.00 98.00 198 VAL A CA 1
ATOM 1488 C C . VAL A 1 198 ? -10.982 -4.382 7.130 1.00 98.00 198 VAL A C 1
ATOM 1490 O O . VAL A 1 198 ? -10.358 -5.045 6.306 1.00 98.00 198 VAL A O 1
ATOM 1493 N N . LEU A 1 199 ? -12.066 -3.673 6.824 1.00 97.50 199 LEU A N 1
ATOM 1494 C CA . LEU A 1 199 ? -12.566 -3.485 5.465 1.00 97.50 199 LEU A CA 1
ATOM 1495 C C . LEU A 1 199 ? -11.989 -2.171 4.925 1.00 97.50 199 LEU A C 1
ATOM 1497 O O . LEU A 1 199 ? -12.343 -1.103 5.426 1.00 97.50 199 LEU A O 1
ATOM 1501 N N . GLY A 1 200 ? -11.069 -2.237 3.960 1.00 94.25 200 GLY A N 1
ATOM 1502 C CA . GLY A 1 200 ? -10.155 -1.123 3.682 1.00 94.25 200 GLY A CA 1
ATOM 1503 C C . GLY A 1 200 ? -9.856 -0.829 2.208 1.00 94.25 200 GLY A C 1
ATOM 1504 O O . GLY A 1 200 ? -9.769 -1.737 1.383 1.00 94.25 200 GLY A O 1
ATOM 1505 N N . HIS A 1 201 ? -9.658 0.449 1.870 1.00 90.31 201 HIS A N 1
ATOM 1506 C CA . HIS A 1 201 ? -9.120 0.880 0.576 1.00 90.31 201 HIS A CA 1
ATOM 1507 C C . HIS A 1 201 ? -7.583 1.000 0.591 1.00 90.31 201 HIS A C 1
ATOM 1509 O O . HIS A 1 201 ? -6.918 0.595 1.542 1.00 90.31 201 HIS A O 1
ATOM 1515 N N . SER A 1 202 ? -6.993 1.609 -0.446 1.00 86.69 202 SER A N 1
ATOM 1516 C CA . SER A 1 202 ? -5.536 1.776 -0.623 1.00 86.69 202 SER A CA 1
ATOM 1517 C C . SER A 1 202 ? -4.759 2.289 0.604 1.00 86.69 202 SER A C 1
ATOM 1519 O O . SER A 1 202 ? -3.584 1.967 0.743 1.00 86.69 202 SER A O 1
ATOM 1521 N N . PHE A 1 203 ? -5.385 3.019 1.536 1.00 88.75 203 PHE A N 1
ATOM 1522 C CA . PHE A 1 203 ? -4.723 3.545 2.739 1.00 88.75 203 PHE A CA 1
ATOM 1523 C C . PHE A 1 203 ? -4.433 2.483 3.804 1.00 88.75 203 PHE A C 1
ATOM 1525 O O . PHE A 1 203 ? -3.600 2.720 4.682 1.00 88.75 203 PHE A O 1
ATOM 1532 N N . THR A 1 204 ? -5.109 1.334 3.754 1.00 89.81 204 THR A N 1
ATOM 1533 C CA . THR A 1 204 ? -4.843 0.193 4.644 1.00 89.81 204 THR A CA 1
ATOM 1534 C C . THR A 1 204 ? -4.009 -0.882 3.954 1.00 89.81 204 THR A C 1
ATOM 1536 O O . THR A 1 204 ? -3.466 -1.762 4.613 1.00 89.81 204 THR A O 1
ATOM 1539 N N . MET A 1 205 ? -3.862 -0.807 2.632 1.00 87.56 205 MET A N 1
ATOM 1540 C CA . MET A 1 205 ? -3.303 -1.894 1.845 1.00 87.56 205 MET A CA 1
ATOM 1541 C C . MET A 1 205 ? -1.787 -1.977 1.926 1.00 87.56 205 MET A C 1
ATOM 1543 O O . MET A 1 205 ? -1.063 -1.004 1.726 1.00 87.56 205 MET A O 1
ATOM 1547 N N . ALA A 1 206 ? -1.301 -3.207 2.078 1.00 78.75 206 ALA A N 1
ATOM 1548 C CA . ALA A 1 206 ? 0.108 -3.520 1.882 1.00 78.75 206 ALA A CA 1
ATOM 1549 C C . ALA A 1 206 ? 0.570 -3.276 0.438 1.00 78.75 206 ALA A C 1
ATOM 1551 O O . ALA A 1 206 ? 1.767 -3.231 0.225 1.00 78.75 206 ALA A O 1
ATOM 1552 N N . LEU A 1 207 ? -0.339 -3.109 -0.533 1.00 76.62 207 LEU A N 1
ATOM 1553 C CA . LEU A 1 207 ? -0.019 -2.822 -1.939 1.00 76.62 207 LEU A CA 1
ATOM 1554 C C . LEU A 1 207 ? 0.161 -1.321 -2.233 1.00 76.62 207 LEU A C 1
ATOM 1556 O O . LEU A 1 207 ? 0.521 -0.972 -3.353 1.00 76.62 207 LEU A O 1
ATOM 1560 N N . ASN A 1 208 ? -0.033 -0.431 -1.249 1.00 80.19 208 ASN A N 1
ATOM 1561 C CA . ASN A 1 208 ? 0.104 1.018 -1.435 1.00 80.19 208 ASN A CA 1
ATOM 1562 C C . ASN A 1 208 ? 1.449 1.388 -2.096 1.00 80.19 208 ASN A C 1
ATOM 1564 O O . ASN A 1 208 ? 2.479 0.822 -1.745 1.00 80.19 208 ASN A O 1
ATOM 1568 N N . TRP A 1 209 ? 1.475 2.314 -3.049 1.00 85.62 209 TRP A N 1
ATOM 1569 C CA . TRP A 1 209 ? 2.706 2.666 -3.767 1.00 85.62 209 TRP A CA 1
ATOM 1570 C C . TRP A 1 209 ? 3.478 3.816 -3.112 1.00 85.62 209 TRP A C 1
ATOM 1572 O O . TRP A 1 209 ? 4.699 3.898 -3.231 1.00 85.62 209 TRP A O 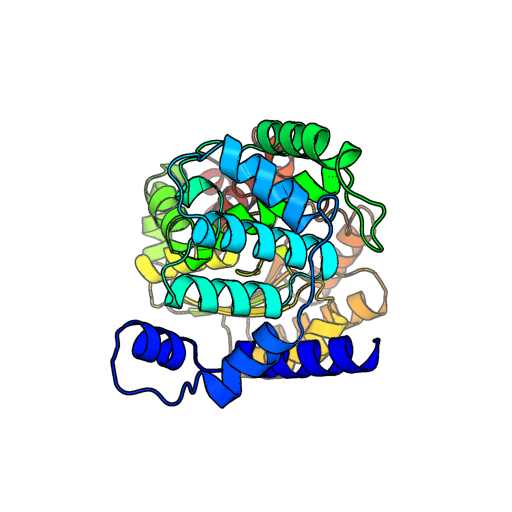1
ATOM 1582 N N . SER A 1 210 ? 2.780 4.705 -2.402 1.00 88.38 210 SER A N 1
ATOM 1583 C CA . SER A 1 210 ? 3.336 5.956 -1.863 1.00 88.38 210 SER A CA 1
ATOM 1584 C C . SER A 1 210 ? 4.133 5.776 -0.571 1.00 88.38 210 SER A C 1
ATOM 1586 O O . SER A 1 210 ? 4.743 6.715 -0.058 1.00 88.38 210 SER A O 1
ATOM 1588 N N . SER A 1 211 ? 4.107 4.570 -0.011 1.00 90.81 211 SER A N 1
ATOM 1589 C CA . SER A 1 211 ? 4.800 4.219 1.217 1.00 90.81 211 SER A CA 1
ATOM 1590 C C . SER A 1 211 ? 5.220 2.756 1.182 1.00 90.81 211 SER A C 1
ATOM 1592 O O . SER A 1 211 ? 4.499 1.946 0.599 1.00 90.81 211 SER A O 1
ATOM 1594 N N . PRO A 1 212 ? 6.317 2.363 1.851 1.00 90.94 212 PRO A N 1
ATOM 1595 C CA . PRO A 1 212 ? 6.712 0.961 1.928 1.00 90.94 212 PRO A CA 1
ATOM 1596 C C . PRO A 1 212 ? 5.684 0.068 2.638 1.00 90.94 212 PRO A C 1
ATOM 1598 O O . PRO A 1 212 ? 5.626 -1.130 2.360 1.00 90.94 212 PRO A O 1
ATOM 1601 N N . SER A 1 213 ? 4.818 0.627 3.492 1.00 93.81 213 SER A N 1
ATOM 1602 C CA . SER A 1 213 ? 3.686 -0.093 4.083 1.00 93.81 213 SER A CA 1
ATOM 1603 C C . SER A 1 213 ? 2.599 0.856 4.588 1.00 93.81 213 SER A C 1
ATOM 1605 O O . SER A 1 213 ? 2.880 1.972 5.013 1.00 93.81 213 SER A O 1
ATOM 1607 N N . ALA A 1 214 ? 1.358 0.376 4.607 1.00 94.62 214 ALA A N 1
ATOM 1608 C CA . ALA A 1 214 ? 0.237 1.068 5.229 1.00 94.62 214 ALA A CA 1
ATOM 1609 C C . ALA A 1 214 ? 0.171 0.831 6.748 1.00 94.62 214 ALA A C 1
ATOM 1611 O O . ALA A 1 214 ? 0.771 -0.108 7.283 1.00 94.62 214 ALA A O 1
ATOM 1612 N N . PHE A 1 215 ? -0.614 1.663 7.437 1.00 96.44 215 PHE A N 1
ATOM 1613 C CA . PHE A 1 215 ? -0.697 1.670 8.900 1.00 96.44 215 PHE A CA 1
ATOM 1614 C C . PHE A 1 215 ? -1.274 0.375 9.491 1.00 96.44 215 PHE A C 1
ATOM 1616 O O . PHE A 1 215 ? -0.832 -0.056 10.554 1.00 96.44 215 PHE A O 1
ATOM 1623 N N . VAL A 1 216 ? -2.226 -0.268 8.804 1.00 96.69 216 VAL A N 1
ATOM 1624 C CA . VAL A 1 216 ? -2.842 -1.519 9.274 1.00 96.69 216 VAL A CA 1
ATOM 1625 C C . VAL A 1 216 ? -1.841 -2.679 9.244 1.00 96.69 216 VAL A C 1
ATOM 1627 O O . VAL A 1 216 ? -1.670 -3.307 10.289 1.00 96.69 216 VAL A O 1
ATOM 1630 N N . PRO A 1 217 ? -1.111 -2.945 8.139 1.00 96.38 217 PRO A N 1
ATOM 1631 C CA . PRO A 1 217 ? -0.024 -3.920 8.147 1.00 96.38 217 PRO A CA 1
ATOM 1632 C C . PRO A 1 217 ? 1.053 -3.619 9.193 1.00 96.38 217 PRO A C 1
ATOM 1634 O O . PRO A 1 217 ? 1.466 -4.528 9.901 1.00 96.38 217 PRO A O 1
ATOM 1637 N N . ILE A 1 218 ? 1.464 -2.353 9.354 1.00 97.94 218 ILE A N 1
ATOM 1638 C CA . ILE A 1 218 ? 2.469 -1.971 10.365 1.00 97.94 218 ILE A CA 1
ATOM 1639 C C . ILE A 1 218 ? 1.977 -2.321 11.777 1.00 97.94 218 ILE A C 1
ATOM 1641 O O . ILE A 1 218 ? 2.687 -2.970 12.543 1.00 97.94 218 ILE A O 1
ATOM 1645 N N . ALA A 1 219 ? 0.750 -1.924 12.126 1.00 97.81 219 ALA A N 1
ATOM 1646 C CA . ALA A 1 219 ? 0.163 -2.246 13.423 1.00 97.81 219 ALA A CA 1
ATOM 1647 C C . ALA A 1 219 ? -0.015 -3.762 13.613 1.00 97.81 219 ALA A C 1
ATOM 1649 O O . ALA A 1 219 ? 0.208 -4.268 14.709 1.00 97.81 219 ALA A O 1
ATOM 1650 N N . THR A 1 220 ? -0.368 -4.485 12.547 1.00 97.94 220 THR A N 1
ATOM 1651 C CA . THR A 1 220 ? -0.521 -5.948 12.562 1.00 97.94 220 THR A CA 1
ATOM 1652 C C . THR A 1 220 ? 0.802 -6.646 12.868 1.00 97.94 220 THR A C 1
ATOM 1654 O O . THR A 1 220 ? 0.819 -7.551 13.693 1.00 97.94 220 THR A O 1
ATOM 1657 N N . GLU A 1 221 ? 1.918 -6.194 12.291 1.00 98.06 221 GLU A N 1
ATOM 1658 C CA . GLU A 1 221 ? 3.258 -6.722 12.594 1.00 98.06 221 GLU A CA 1
ATOM 1659 C C . GLU A 1 221 ? 3.653 -6.487 14.061 1.00 98.06 221 GLU A C 1
ATOM 1661 O O . GLU A 1 221 ? 4.195 -7.378 14.719 1.00 98.06 221 GLU A O 1
ATOM 1666 N N . ILE A 1 222 ? 3.330 -5.311 14.618 1.00 98.44 222 ILE A N 1
ATOM 1667 C CA . ILE A 1 222 ? 3.553 -5.029 16.045 1.00 98.44 222 ILE A CA 1
ATOM 1668 C C . ILE A 1 222 ? 2.703 -5.971 16.909 1.00 98.44 222 ILE A C 1
ATOM 1670 O O . ILE A 1 222 ? 3.246 -6.622 17.803 1.00 98.44 222 ILE A O 1
ATOM 1674 N N . LEU A 1 223 ? 1.403 -6.100 16.619 1.00 98.12 223 LEU A N 1
ATOM 1675 C CA . LEU A 1 223 ? 0.492 -6.993 17.343 1.00 98.12 223 LEU A CA 1
ATOM 1676 C C . LEU A 1 223 ? 0.943 -8.453 17.268 1.00 98.12 223 LEU A C 1
ATOM 1678 O O . LEU A 1 223 ? 1.031 -9.098 18.305 1.00 98.12 223 LEU A O 1
ATOM 1682 N N . ALA A 1 224 ? 1.300 -8.956 16.087 1.00 97.44 224 ALA A N 1
ATOM 1683 C CA . ALA A 1 224 ? 1.756 -10.331 15.906 1.00 97.44 224 ALA A CA 1
ATOM 1684 C C . ALA A 1 224 ? 3.015 -10.633 16.736 1.00 97.44 224 ALA A C 1
ATOM 1686 O O . ALA A 1 224 ? 3.136 -11.720 17.300 1.00 97.44 224 ALA A O 1
ATOM 1687 N N . SER A 1 225 ? 3.928 -9.660 16.850 1.00 97.56 225 SER A N 1
ATOM 1688 C CA . SER A 1 225 ? 5.151 -9.813 17.646 1.00 97.56 225 SER A CA 1
ATOM 1689 C C . SER A 1 225 ? 4.929 -9.716 19.161 1.00 97.56 225 SER A C 1
ATOM 1691 O O . SER A 1 225 ? 5.615 -10.394 19.920 1.00 97.56 225 SER A O 1
ATOM 1693 N N . GLU A 1 226 ? 3.982 -8.889 19.609 1.00 97.88 226 GLU A N 1
ATOM 1694 C CA . GLU A 1 226 ? 3.821 -8.535 21.028 1.00 97.88 226 GLU A CA 1
ATOM 1695 C C . GLU A 1 226 ? 2.646 -9.254 21.705 1.00 97.88 226 GLU A C 1
ATOM 1697 O O . GLU A 1 226 ? 2.675 -9.510 22.907 1.00 97.88 226 GLU A O 1
ATOM 1702 N N . ASN A 1 227 ? 1.598 -9.585 20.953 1.00 97.81 227 ASN A N 1
ATOM 1703 C CA . ASN A 1 227 ? 0.430 -10.322 21.421 1.00 97.81 227 ASN A CA 1
ATOM 1704 C C . ASN A 1 227 ? -0.230 -11.095 20.260 1.00 97.81 227 ASN A C 1
ATOM 1706 O O . ASN A 1 227 ? -1.260 -10.663 19.736 1.00 97.81 227 ASN A O 1
ATOM 1710 N N . PRO A 1 228 ? 0.299 -12.275 19.886 1.00 97.19 228 PRO A N 1
ATOM 1711 C CA . PRO A 1 228 ? -0.199 -13.056 18.747 1.00 97.19 228 PRO A CA 1
ATOM 1712 C C . PRO A 1 228 ? -1.635 -13.583 18.916 1.00 97.19 228 PRO A C 1
ATOM 1714 O O . PRO A 1 228 ? -2.192 -14.154 17.988 1.00 97.19 228 PRO A O 1
ATOM 1717 N N . ARG A 1 229 ? -2.254 -13.398 20.091 1.00 97.88 229 ARG A N 1
ATOM 1718 C CA . ARG A 1 229 ? -3.668 -13.727 20.338 1.00 97.88 229 ARG A CA 1
ATOM 1719 C C . ARG A 1 229 ? -4.633 -12.688 19.756 1.00 97.88 229 ARG A C 1
ATOM 1721 O O . ARG A 1 229 ? -5.843 -12.904 19.784 1.00 97.88 229 ARG A O 1
ATOM 1728 N N . VAL A 1 230 ? -4.119 -11.541 19.313 1.00 98.12 230 VAL A N 1
ATOM 1729 C CA . VAL A 1 230 ? -4.883 -10.523 18.592 1.00 98.12 230 VAL A CA 1
ATOM 1730 C C . VAL A 1 230 ? -4.681 -10.763 17.099 1.00 98.12 230 VAL A C 1
ATOM 1732 O O . VAL A 1 230 ? -3.628 -10.452 16.547 1.00 98.12 230 VAL A O 1
ATOM 1735 N N . GLU A 1 231 ? -5.690 -11.328 16.446 1.00 98.00 231 GLU A N 1
ATOM 1736 C CA . GLU A 1 231 ? -5.632 -11.718 15.036 1.00 98.00 231 GLU A CA 1
ATOM 1737 C C . GLU A 1 231 ? -6.268 -10.633 14.164 1.00 98.00 231 GLU A C 1
ATOM 1739 O O . GLU A 1 231 ? -7.457 -10.342 14.299 1.00 98.00 231 GLU A O 1
ATOM 1744 N N . VAL A 1 232 ? -5.514 -10.056 13.228 1.00 97.75 232 VAL A N 1
ATOM 1745 C CA . VAL A 1 232 ? -6.031 -9.048 12.288 1.00 97.75 232 VAL A CA 1
ATOM 1746 C C . VAL A 1 232 ? -6.166 -9.652 10.895 1.00 97.75 232 VAL A C 1
ATOM 1748 O O . VAL A 1 232 ? -5.199 -10.180 10.348 1.00 97.75 232 VAL A O 1
ATOM 1751 N N . ARG A 1 233 ? -7.348 -9.518 10.286 1.00 97.62 233 ARG A N 1
ATOM 1752 C CA . ARG A 1 233 ? -7.603 -9.883 8.887 1.00 97.62 233 ARG A CA 1
ATOM 1753 C C . ARG A 1 233 ? -8.080 -8.669 8.101 1.00 97.62 233 ARG A C 1
ATOM 1755 O O . ARG A 1 233 ? -8.992 -7.961 8.527 1.00 97.62 233 ARG A O 1
ATOM 1762 N N . GLN A 1 234 ? -7.469 -8.443 6.941 1.00 95.81 234 GLN A N 1
ATOM 1763 C CA . GLN A 1 234 ? -7.848 -7.362 6.034 1.00 95.81 234 GLN A CA 1
ATOM 1764 C C . GLN A 1 234 ? -8.692 -7.885 4.871 1.00 95.81 234 GLN A C 1
ATOM 1766 O O . GLN A 1 234 ? -8.347 -8.886 4.249 1.00 95.81 234 GLN A O 1
ATOM 1771 N N . PHE A 1 235 ? -9.754 -7.152 4.561 1.00 96.19 235 PHE A N 1
ATOM 1772 C CA . PHE A 1 235 ? -10.641 -7.333 3.419 1.00 96.19 235 PHE A CA 1
ATOM 1773 C C . PHE A 1 235 ? -10.554 -6.058 2.584 1.00 96.19 235 PHE A C 1
ATOM 1775 O O . PHE A 1 235 ? -11.139 -5.034 2.939 1.00 96.19 235 PHE A O 1
ATOM 1782 N N . GLN A 1 236 ? -9.712 -6.060 1.553 1.00 92.38 236 GLN A N 1
ATOM 1783 C CA . GLN A 1 236 ? -9.187 -4.807 1.015 1.00 92.38 236 GLN A CA 1
ATOM 1784 C C . GLN A 1 236 ? -9.060 -4.785 -0.502 1.00 92.38 236 GLN A C 1
ATOM 1786 O O . GLN A 1 236 ? -8.736 -5.794 -1.125 1.00 92.38 236 GLN A O 1
ATOM 1791 N N . GLN A 1 237 ? -9.276 -3.604 -1.083 1.00 89.00 237 GLN A N 1
ATOM 1792 C CA . GLN A 1 237 ? -9.101 -3.358 -2.513 1.00 89.00 237 GLN A CA 1
ATOM 1793 C C . GLN A 1 237 ? -8.846 -1.870 -2.797 1.00 89.00 237 GLN A C 1
ATOM 1795 O O . GLN A 1 237 ? -9.384 -0.993 -2.125 1.00 89.00 237 GLN A O 1
ATOM 1800 N N . GLY A 1 238 ? -8.056 -1.553 -3.827 1.00 86.50 238 GLY A N 1
ATOM 1801 C CA . GLY A 1 238 ? -7.852 -0.167 -4.256 1.00 86.50 238 GLY A CA 1
ATOM 1802 C C . GLY A 1 238 ? -9.182 0.520 -4.604 1.00 86.50 238 GLY A C 1
ATOM 1803 O O . GLY A 1 238 ? -10.034 -0.059 -5.286 1.00 86.50 238 GLY A O 1
ATOM 1804 N N . GLY A 1 239 ? -9.377 1.750 -4.114 1.00 86.56 239 GLY A N 1
ATOM 1805 C CA . GLY A 1 239 ? -10.597 2.531 -4.358 1.00 86.56 239 GLY A CA 1
ATOM 1806 C C . GLY A 1 239 ? -11.892 1.877 -3.854 1.00 86.56 239 GLY A C 1
ATOM 1807 O O . GLY A 1 239 ? -12.945 2.056 -4.470 1.00 86.56 239 GLY A O 1
ATOM 1808 N N . LEU A 1 240 ? -11.822 1.065 -2.792 1.00 91.75 240 LEU A N 1
ATOM 1809 C CA . LEU A 1 240 ? -12.989 0.408 -2.207 1.00 91.75 240 LEU A CA 1
ATOM 1810 C C . LEU A 1 240 ? -13.970 1.446 -1.634 1.00 91.75 240 LEU A C 1
ATOM 1812 O O . LEU A 1 240 ? -13.610 2.240 -0.762 1.00 91.75 240 LEU A O 1
ATOM 1816 N N . THR A 1 241 ? -15.206 1.434 -2.135 1.00 95.00 241 THR A N 1
ATOM 1817 C CA . THR A 1 241 ? -16.329 2.201 -1.574 1.00 95.00 241 THR A CA 1
ATOM 1818 C C . THR A 1 241 ? -17.167 1.317 -0.652 1.00 95.00 241 THR A C 1
ATOM 1820 O O . THR A 1 241 ? -17.037 0.091 -0.704 1.00 95.00 241 THR A O 1
ATOM 1823 N N . ALA A 1 242 ? -18.043 1.901 0.169 1.00 96.25 242 ALA A N 1
ATOM 1824 C CA . ALA A 1 242 ? -18.910 1.133 1.065 1.00 96.25 242 ALA A CA 1
ATOM 1825 C C . ALA A 1 242 ? -19.813 0.134 0.312 1.00 96.25 242 ALA A C 1
ATOM 1827 O O . ALA A 1 242 ? -19.886 -1.026 0.714 1.00 96.25 242 ALA A O 1
ATOM 1828 N N . VAL A 1 243 ? -20.414 0.522 -0.824 1.00 97.62 243 VAL A N 1
ATOM 1829 C CA . VAL A 1 243 ? -21.209 -0.406 -1.662 1.00 97.62 243 VAL A CA 1
ATOM 1830 C C . VAL A 1 243 ? -20.370 -1.591 -2.143 1.00 97.62 243 VAL A C 1
ATOM 1832 O O . VAL A 1 243 ? -20.809 -2.739 -2.100 1.00 97.62 243 VAL A O 1
ATOM 1835 N N . ARG A 1 244 ? -19.138 -1.333 -2.597 1.00 97.19 244 ARG A N 1
ATOM 1836 C CA . ARG A 1 244 ? -18.249 -2.400 -3.078 1.00 97.19 244 ARG A CA 1
ATOM 1837 C C . ARG A 1 244 ? -17.772 -3.298 -1.939 1.00 97.19 244 ARG A C 1
ATOM 1839 O O . ARG A 1 244 ? -17.693 -4.507 -2.124 1.00 97.19 244 ARG A O 1
ATOM 1846 N N . ALA A 1 245 ? -17.479 -2.725 -0.772 1.00 97.38 245 ALA A N 1
ATOM 1847 C CA . ALA A 1 245 ? -17.112 -3.483 0.420 1.00 97.38 245 ALA A CA 1
ATOM 1848 C C . ALA A 1 245 ? -18.249 -4.417 0.856 1.00 97.38 245 ALA A C 1
ATOM 1850 O O . ALA A 1 245 ? -17.999 -5.587 1.147 1.00 97.38 245 ALA A O 1
ATOM 1851 N N . GLU A 1 246 ? -19.490 -3.919 0.837 1.00 98.00 246 GLU A N 1
ATOM 1852 C CA . GLU A 1 246 ? -20.692 -4.710 1.105 1.00 98.00 246 GLU A CA 1
ATOM 1853 C C . GLU A 1 246 ? -20.802 -5.888 0.131 1.00 98.00 246 GLU A C 1
ATOM 1855 O O . GLU A 1 246 ? -20.896 -7.038 0.557 1.00 98.00 246 GLU A O 1
ATOM 1860 N N . ALA A 1 247 ? -20.731 -5.607 -1.172 1.00 97.88 247 ALA A N 1
ATOM 1861 C CA . ALA A 1 247 ? -20.956 -6.607 -2.209 1.00 97.88 247 ALA A CA 1
ATOM 1862 C C . ALA A 1 247 ? -19.874 -7.698 -2.257 1.00 97.88 247 ALA A C 1
ATOM 1864 O O . ALA A 1 247 ? -20.184 -8.855 -2.529 1.00 97.88 247 ALA A O 1
ATOM 1865 N N . ILE A 1 248 ? -18.609 -7.331 -2.028 1.00 97.56 248 ILE A N 1
ATOM 1866 C CA . ILE A 1 248 ? -17.467 -8.232 -2.239 1.00 97.56 248 ILE A CA 1
ATOM 1867 C C . ILE A 1 248 ? -17.080 -8.952 -0.945 1.00 97.56 248 ILE A C 1
ATOM 1869 O O . ILE A 1 248 ? -16.787 -10.144 -0.976 1.00 97.56 248 ILE A O 1
ATOM 1873 N N . PHE A 1 249 ? -17.065 -8.248 0.192 1.00 98.06 249 PHE A N 1
ATOM 1874 C CA . PHE A 1 249 ? -16.372 -8.728 1.390 1.00 98.06 249 PHE A CA 1
ATOM 1875 C C . PHE A 1 249 ? -17.264 -8.965 2.605 1.00 98.06 249 PHE A C 1
ATOM 1877 O O . PHE A 1 249 ? -16.845 -9.694 3.503 1.00 98.06 249 PHE A O 1
ATOM 1884 N N . LEU A 1 250 ? -18.470 -8.389 2.678 1.00 98.25 250 LEU A N 1
ATOM 1885 C CA . LEU A 1 250 ? -19.271 -8.443 3.908 1.00 98.25 250 LEU A CA 1
ATOM 1886 C C . LEU A 1 250 ? -19.568 -9.878 4.358 1.00 98.25 250 LEU A C 1
ATOM 1888 O O . LEU A 1 250 ? -19.388 -10.197 5.530 1.00 98.25 250 LEU A O 1
ATOM 1892 N N . ALA A 1 251 ? -19.976 -10.755 3.437 1.00 98.31 251 ALA A N 1
ATOM 1893 C CA . ALA A 1 251 ? -20.302 -12.141 3.770 1.00 98.31 251 ALA A CA 1
ATOM 1894 C C . ALA A 1 251 ? -19.101 -12.889 4.377 1.00 98.31 251 ALA A C 1
ATOM 1896 O O . ALA A 1 251 ? -19.228 -13.542 5.414 1.00 98.31 251 ALA A O 1
ATOM 1897 N N . GLU A 1 252 ? -17.922 -12.753 3.769 1.00 98.44 252 GLU A N 1
ATOM 1898 C CA . GLU A 1 252 ? -16.690 -13.383 4.248 1.00 98.44 252 GLU A CA 1
ATOM 1899 C C . GLU A 1 252 ? -16.212 -12.768 5.574 1.00 98.44 252 GLU A C 1
ATOM 1901 O O . GLU A 1 252 ? -15.809 -13.481 6.495 1.00 98.44 252 GLU A O 1
ATOM 1906 N N . ALA A 1 253 ? -16.306 -11.443 5.703 1.00 98.12 253 ALA A N 1
ATOM 1907 C CA . ALA A 1 253 ? -15.891 -10.729 6.901 1.00 98.12 253 ALA A CA 1
ATOM 1908 C C . ALA A 1 253 ? -16.789 -11.033 8.111 1.00 98.12 253 ALA A C 1
ATOM 1910 O O . ALA A 1 253 ? -16.283 -11.157 9.226 1.00 98.12 253 ALA A O 1
ATOM 1911 N N . LEU A 1 254 ? -18.093 -11.239 7.903 1.00 98.50 254 LEU A N 1
ATOM 1912 C CA . LEU A 1 254 ? -19.002 -11.744 8.938 1.00 98.50 254 LEU A CA 1
ATOM 1913 C C . LEU A 1 254 ? -18.701 -13.210 9.284 1.00 98.50 254 LEU A C 1
ATOM 1915 O O . LEU A 1 254 ? -18.674 -13.579 10.458 1.00 98.50 254 LEU A O 1
ATOM 1919 N N . ALA A 1 255 ? -18.405 -14.052 8.287 1.00 98.31 255 ALA A N 1
ATOM 1920 C CA . ALA A 1 255 ? -18.041 -15.453 8.520 1.00 98.31 255 ALA A CA 1
ATOM 1921 C C . ALA A 1 255 ? -16.760 -15.609 9.364 1.00 98.31 255 ALA A C 1
ATOM 1923 O O . ALA A 1 255 ? -16.618 -16.595 10.090 1.00 98.31 255 ALA A O 1
ATOM 1924 N N . TYR A 1 256 ? -15.861 -14.618 9.326 1.00 98.44 256 TYR A N 1
ATOM 1925 C CA . TYR A 1 256 ? -14.665 -14.557 10.172 1.00 98.44 256 TYR A CA 1
ATOM 1926 C C . TYR A 1 256 ? -14.970 -14.355 11.673 1.00 98.44 256 TYR A C 1
ATOM 1928 O O . TYR A 1 256 ? -14.121 -14.671 12.512 1.00 98.44 256 TYR A O 1
ATOM 1936 N N . ARG A 1 257 ? -16.186 -13.900 12.022 1.00 98.06 257 ARG A N 1
ATOM 1937 C CA . ARG A 1 257 ? -16.658 -13.617 13.394 1.00 98.06 257 ARG A CA 1
ATOM 1938 C C . ARG A 1 257 ? -15.687 -12.738 14.197 1.00 98.06 257 ARG A C 1
ATOM 1940 O O . ARG A 1 257 ? -15.126 -13.203 15.192 1.00 98.06 257 ARG A O 1
ATOM 1947 N N . PRO A 1 258 ? -15.433 -11.495 13.760 1.00 98.31 258 PRO A N 1
ATOM 1948 C CA . PRO A 1 258 ? -14.552 -10.598 14.490 1.00 98.31 258 PRO A CA 1
ATOM 1949 C C . PRO A 1 258 ? -15.202 -10.091 15.785 1.00 98.31 258 PRO A C 1
ATOM 1951 O O . PRO A 1 258 ? -16.397 -9.809 15.820 1.00 98.31 258 PRO A O 1
ATOM 1954 N N . ASP A 1 259 ? -14.403 -9.871 16.826 1.00 98.25 259 ASP A N 1
ATOM 1955 C CA . ASP A 1 259 ? -14.823 -9.133 18.026 1.00 98.25 259 ASP A CA 1
ATOM 1956 C C . ASP A 1 259 ? -14.864 -7.615 17.767 1.00 98.25 259 ASP A C 1
ATOM 1958 O O . ASP A 1 259 ? -15.593 -6.864 18.423 1.00 98.25 259 ASP A O 1
ATOM 1962 N N . LEU A 1 260 ? -14.056 -7.155 16.807 1.00 98.25 260 LEU A N 1
ATOM 1963 C CA . LEU A 1 260 ? -13.968 -5.769 16.360 1.00 98.25 260 LEU A CA 1
ATOM 1964 C C . LEU A 1 260 ? -13.864 -5.704 14.832 1.00 98.25 260 LEU A C 1
ATOM 1966 O O . LEU A 1 260 ? -12.990 -6.328 14.239 1.00 98.25 260 LEU A O 1
ATOM 1970 N N . ALA A 1 261 ? -14.691 -4.889 14.192 1.00 98.19 261 ALA A N 1
ATOM 1971 C CA . ALA A 1 261 ? -14.572 -4.563 12.777 1.00 98.19 261 ALA A CA 1
ATOM 1972 C C . ALA A 1 261 ? -14.298 -3.065 12.589 1.00 98.19 261 ALA A C 1
ATOM 1974 O O . ALA A 1 261 ? -14.869 -2.232 13.291 1.00 98.19 261 ALA A O 1
ATOM 1975 N N . ALA A 1 262 ? -13.424 -2.724 11.645 1.00 97.62 262 ALA A N 1
ATOM 1976 C CA . ALA A 1 262 ? -13.118 -1.354 11.251 1.00 97.62 262 ALA A CA 1
ATOM 1977 C C . ALA A 1 262 ? -13.413 -1.148 9.764 1.00 97.62 262 ALA A C 1
ATOM 1979 O O . ALA A 1 262 ? -13.061 -1.998 8.942 1.00 97.62 262 ALA A O 1
ATOM 1980 N N . LEU A 1 263 ? -14.001 -0.002 9.415 1.00 95.44 263 LEU A N 1
ATOM 1981 C CA . LEU A 1 263 ? -14.200 0.399 8.023 1.00 95.44 263 LEU A CA 1
ATOM 1982 C C . LEU A 1 263 ? -13.329 1.601 7.662 1.00 95.44 263 LEU A C 1
ATOM 1984 O O . LEU A 1 263 ? -13.396 2.656 8.292 1.00 95.44 263 LEU A O 1
ATOM 1988 N N . VAL A 1 264 ? -12.550 1.428 6.599 1.00 93.50 264 VAL A N 1
ATOM 1989 C CA . VAL A 1 264 ? -11.714 2.445 5.958 1.00 93.50 264 VAL A CA 1
ATOM 1990 C C . VAL A 1 264 ? -12.023 2.424 4.460 1.00 93.50 264 VAL A C 1
ATOM 1992 O O . VAL A 1 264 ? -11.242 1.934 3.652 1.00 93.50 264 VAL A O 1
ATOM 1995 N N . CYS A 1 265 ? -13.217 2.877 4.086 1.00 92.06 265 CYS A N 1
ATOM 1996 C CA . CYS A 1 265 ? -13.719 2.863 2.709 1.00 92.06 265 CYS A CA 1
ATOM 1997 C C . CYS A 1 265 ? -14.204 4.253 2.307 1.00 92.06 265 CYS A C 1
ATOM 1999 O O . CYS A 1 265 ? -14.640 5.022 3.162 1.00 92.06 265 CYS A O 1
ATOM 2001 N N . LEU A 1 266 ? -14.183 4.529 1.003 1.00 90.44 266 LEU A N 1
ATOM 2002 C CA . LEU A 1 266 ? -14.763 5.752 0.462 1.00 90.44 266 LEU A CA 1
ATOM 2003 C C . LEU A 1 266 ? -16.292 5.727 0.620 1.00 90.44 266 LEU A C 1
ATOM 2005 O O . LEU A 1 266 ? -16.943 4.740 0.270 1.00 90.44 266 LEU A O 1
ATOM 2009 N N . THR A 1 267 ? -16.859 6.818 1.122 1.00 90.62 267 THR A N 1
ATOM 2010 C CA . THR A 1 267 ? -18.299 7.035 1.283 1.00 90.62 267 THR A CA 1
ATOM 2011 C C . THR A 1 267 ? -18.671 8.371 0.651 1.00 90.62 267 THR A C 1
ATOM 2013 O O . THR A 1 267 ? -18.578 9.418 1.289 1.00 90.62 267 THR A O 1
ATOM 2016 N N . LYS A 1 268 ? -19.046 8.346 -0.631 1.00 89.00 268 LYS A N 1
ATOM 2017 C CA . LYS A 1 268 ? -19.168 9.569 -1.447 1.00 89.00 268 LYS A CA 1
ATOM 2018 C C . LYS A 1 268 ? -20.601 9.950 -1.815 1.00 89.00 268 LYS A C 1
ATOM 2020 O O . LYS A 1 268 ? -20.846 11.111 -2.129 1.00 89.00 268 LYS A O 1
ATOM 2025 N N . ASP A 1 269 ? -21.533 9.003 -1.791 1.00 91.94 269 ASP A N 1
ATOM 2026 C CA . ASP A 1 269 ? -22.911 9.205 -2.237 1.00 91.94 269 ASP A CA 1
ATOM 2027 C C . ASP A 1 269 ? -23.927 8.472 -1.346 1.00 91.94 269 ASP A C 1
ATOM 2029 O O . ASP A 1 269 ? -23.571 7.762 -0.404 1.00 91.94 269 ASP A O 1
ATOM 2033 N N . ASP A 1 270 ? -25.217 8.680 -1.619 1.00 95.69 270 ASP A N 1
ATOM 2034 C CA . ASP A 1 270 ? -26.320 8.105 -0.841 1.00 95.69 270 ASP A CA 1
ATOM 2035 C C . ASP A 1 270 ? -26.317 6.572 -0.824 1.00 95.69 270 ASP A C 1
ATOM 2037 O O . ASP A 1 270 ? -26.694 5.973 0.188 1.00 95.69 270 ASP A O 1
ATOM 2041 N N . ALA A 1 271 ? -25.867 5.930 -1.906 1.00 96.69 271 ALA A N 1
ATOM 2042 C CA . ALA A 1 271 ? -25.775 4.477 -1.961 1.00 96.69 271 ALA A CA 1
ATOM 2043 C C . ALA A 1 271 ? -24.665 3.973 -1.031 1.00 96.69 271 ALA A C 1
ATOM 2045 O O . ALA A 1 271 ? -24.890 3.022 -0.276 1.00 96.69 271 ALA A O 1
ATOM 2046 N N . ASP A 1 272 ? -23.511 4.646 -1.022 1.00 95.94 272 ASP A N 1
ATOM 2047 C CA . ASP A 1 272 ? -22.433 4.355 -0.077 1.00 95.94 272 ASP A CA 1
ATOM 2048 C C . ASP A 1 272 ? -22.852 4.618 1.377 1.00 95.94 272 ASP A C 1
ATOM 2050 O O . ASP A 1 272 ? -22.554 3.801 2.246 1.00 95.94 272 ASP A O 1
ATOM 2054 N N . PHE A 1 273 ? -23.587 5.697 1.664 1.00 97.38 273 PHE A N 1
ATOM 2055 C CA . PHE A 1 273 ? -24.102 5.951 3.015 1.00 97.38 273 PHE A CA 1
ATOM 2056 C C . PHE A 1 273 ? -25.066 4.855 3.492 1.00 97.38 273 PHE A C 1
ATOM 2058 O O . PHE A 1 273 ? -24.984 4.416 4.641 1.00 97.38 273 PHE A O 1
ATOM 2065 N N . ALA A 1 274 ? -25.952 4.382 2.615 1.00 98.12 274 ALA A N 1
ATOM 2066 C CA . ALA A 1 274 ? -26.865 3.291 2.942 1.00 98.12 274 ALA A CA 1
ATOM 2067 C C . ALA A 1 274 ? -26.122 1.953 3.123 1.00 98.12 274 ALA A C 1
ATOM 2069 O O . ALA A 1 274 ? -26.460 1.173 4.013 1.00 98.12 274 ALA A O 1
ATOM 2070 N N . ALA A 1 275 ? -25.099 1.685 2.304 1.00 98.31 275 ALA A N 1
ATOM 2071 C CA . ALA A 1 275 ? -24.250 0.499 2.439 1.00 98.31 275 ALA A CA 1
ATOM 2072 C C . ALA A 1 275 ? -23.427 0.524 3.733 1.00 98.31 275 ALA A C 1
ATOM 2074 O O . ALA A 1 275 ? -23.369 -0.480 4.440 1.00 98.31 275 ALA A O 1
ATOM 2075 N N . LEU A 1 276 ? -22.857 1.679 4.090 1.00 98.19 276 LEU A N 1
ATOM 2076 C CA . LEU A 1 276 ? -22.174 1.903 5.364 1.00 98.19 276 LEU A CA 1
ATOM 2077 C C . LEU A 1 276 ? -23.065 1.501 6.543 1.00 98.19 276 LEU A C 1
ATOM 2079 O O . LEU A 1 276 ? -22.642 0.722 7.395 1.00 98.19 276 LEU A O 1
ATOM 2083 N N . GLU A 1 277 ? -24.301 2.005 6.580 1.00 98.56 277 GLU A N 1
ATOM 2084 C CA . GLU A 1 277 ? -25.253 1.670 7.638 1.00 98.56 277 GLU A CA 1
ATOM 2085 C C . GLU A 1 277 ? -25.529 0.160 7.701 1.00 98.56 277 GLU A C 1
ATOM 2087 O O . GLU A 1 277 ? -25.465 -0.430 8.782 1.00 98.56 277 GLU A O 1
ATOM 2092 N N . ARG A 1 278 ? -25.791 -0.485 6.555 1.00 98.69 278 ARG A N 1
ATOM 2093 C CA . ARG A 1 278 ? -26.057 -1.932 6.499 1.00 98.69 278 ARG A CA 1
ATOM 2094 C C . ARG A 1 278 ? -24.871 -2.766 6.971 1.00 98.69 278 ARG A C 1
ATOM 2096 O O . ARG A 1 278 ? -25.071 -3.677 7.773 1.00 98.69 278 ARG A O 1
ATOM 2103 N N . ILE A 1 279 ? -23.652 -2.430 6.538 1.00 98.69 279 ILE A N 1
ATOM 2104 C CA . ILE A 1 279 ? -22.421 -3.091 6.992 1.00 98.69 279 ILE A CA 1
ATOM 2105 C C . ILE A 1 279 ? -22.318 -3.003 8.518 1.00 98.69 279 ILE A C 1
ATOM 2107 O O . ILE A 1 279 ? -22.170 -4.031 9.179 1.00 98.69 279 ILE A O 1
ATOM 2111 N N . ILE A 1 280 ? -22.434 -1.796 9.086 1.00 98.69 280 ILE A N 1
ATOM 2112 C CA . ILE A 1 280 ? -22.316 -1.586 10.536 1.00 98.69 280 ILE A CA 1
ATOM 2113 C C . ILE A 1 280 ? -23.356 -2.423 11.280 1.00 98.69 280 ILE A C 1
ATOM 2115 O O . ILE A 1 280 ? -23.005 -3.184 12.184 1.00 98.69 280 ILE A O 1
ATOM 2119 N N . ARG A 1 281 ? -24.630 -2.320 10.877 1.00 98.62 281 ARG A N 1
ATOM 2120 C CA . ARG A 1 281 ? -25.728 -3.044 11.526 1.00 98.62 281 ARG A CA 1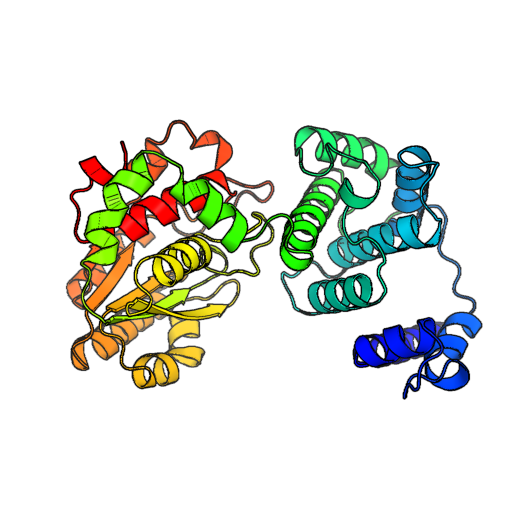
ATOM 2121 C C . ARG A 1 281 ? -25.536 -4.557 11.454 1.00 98.62 281 ARG A C 1
ATOM 2123 O O . ARG A 1 281 ? -25.846 -5.233 12.429 1.00 98.62 281 ARG A O 1
ATOM 2130 N N . ALA A 1 282 ? -24.994 -5.083 10.355 1.00 98.62 282 ALA A N 1
ATOM 2131 C CA . ALA A 1 282 ? -24.729 -6.511 10.211 1.00 98.62 282 ALA A CA 1
ATOM 2132 C C . ALA A 1 282 ? -23.690 -7.022 11.227 1.00 98.62 282 ALA A C 1
ATOM 2134 O O . ALA A 1 282 ? -23.915 -8.049 11.865 1.00 98.62 282 ALA A O 1
ATOM 2135 N N . PHE A 1 283 ? -22.591 -6.290 11.430 1.00 98.56 283 PHE A N 1
ATOM 2136 C CA . PHE A 1 283 ? -21.580 -6.646 12.434 1.00 98.56 283 PHE A CA 1
ATOM 2137 C C . PHE A 1 283 ? -22.094 -6.476 13.866 1.00 98.56 283 PHE A C 1
ATOM 2139 O O . PHE A 1 283 ? -21.922 -7.371 14.694 1.00 98.56 283 PHE A O 1
ATOM 2146 N N . VAL A 1 284 ? -22.779 -5.364 14.154 1.00 97.94 284 VAL A N 1
ATOM 2147 C CA . VAL A 1 284 ? -23.359 -5.108 15.483 1.00 97.94 284 VAL A CA 1
ATOM 2148 C C . VAL A 1 284 ? -24.393 -6.177 15.846 1.00 97.94 284 VAL A C 1
ATOM 2150 O O . VAL A 1 284 ? -24.403 -6.658 16.978 1.00 97.94 284 VAL A O 1
ATOM 2153 N N . ALA A 1 285 ? -25.217 -6.620 14.890 1.00 98.19 285 ALA A N 1
ATOM 2154 C CA . ALA A 1 285 ? -26.184 -7.697 15.101 1.00 98.19 285 ALA A CA 1
ATOM 2155 C C . ALA A 1 285 ? -25.529 -9.051 15.443 1.00 98.19 285 ALA A C 1
ATOM 2157 O O . ALA A 1 285 ? -26.155 -9.874 16.107 1.00 98.19 285 ALA A O 1
ATOM 2158 N N . GLN A 1 286 ? -24.274 -9.279 15.035 1.00 96.75 286 GLN A N 1
ATOM 2159 C CA . GLN A 1 286 ? -23.484 -10.457 15.421 1.00 96.75 286 GLN A CA 1
ATOM 2160 C C . GLN A 1 286 ? -22.716 -10.280 16.742 1.00 96.75 286 GLN A C 1
ATOM 2162 O O . GLN A 1 286 ? -22.009 -11.192 17.166 1.00 96.75 286 GLN A O 1
ATOM 2167 N N . GLY A 1 287 ? -22.856 -9.129 17.405 1.00 96.50 287 GLY A N 1
ATOM 2168 C CA . GLY A 1 287 ? -22.164 -8.814 18.653 1.00 96.50 287 GLY A CA 1
ATOM 2169 C C . GLY A 1 287 ? -20.754 -8.245 18.472 1.00 96.50 287 GLY A C 1
ATOM 2170 O O . GLY A 1 287 ? -20.072 -8.007 19.468 1.00 96.50 287 GLY A O 1
ATOM 2171 N N . SER A 1 288 ? -20.310 -7.988 17.237 1.00 97.69 288 SER A N 1
ATOM 2172 C CA . SER A 1 288 ? -19.029 -7.326 16.981 1.00 97.69 288 SER A CA 1
ATOM 2173 C C . SER A 1 288 ? -19.104 -5.847 17.360 1.00 97.69 288 SER A C 1
ATOM 2175 O O . SER A 1 288 ? -20.066 -5.147 17.033 1.00 97.69 288 SER A O 1
ATOM 2177 N N . ARG A 1 289 ? -18.037 -5.315 17.965 1.00 97.56 289 ARG A N 1
ATOM 2178 C CA . ARG A 1 289 ? -17.845 -3.859 18.020 1.00 97.56 289 ARG A CA 1
ATOM 2179 C C . ARG A 1 289 ? -17.518 -3.361 16.617 1.00 97.56 289 ARG A C 1
ATOM 2181 O O . ARG A 1 289 ? -16.729 -3.991 15.917 1.00 97.56 289 ARG A O 1
ATOM 2188 N N . PHE A 1 290 ? -18.061 -2.217 16.221 1.00 98.12 290 PHE A N 1
ATOM 2189 C CA . PHE A 1 290 ? -17.737 -1.605 14.933 1.00 98.12 290 PHE A CA 1
ATOM 2190 C C . PHE A 1 290 ? -17.121 -0.225 15.119 1.00 98.12 290 PHE A C 1
ATOM 2192 O O . PHE A 1 290 ? -17.585 0.551 15.959 1.00 98.12 290 PHE A O 1
ATOM 2199 N N . VAL A 1 291 ? -16.088 0.091 14.338 1.00 97.81 291 VAL A N 1
ATOM 2200 C CA . VAL A 1 291 ? -15.422 1.393 14.366 1.00 97.81 291 VAL A CA 1
ATOM 2201 C C . VAL A 1 291 ? -15.271 2.010 12.982 1.00 97.81 291 VAL A C 1
ATOM 2203 O O . VAL A 1 291 ? -15.040 1.327 11.985 1.00 97.81 291 VAL A O 1
ATOM 2206 N N . VAL A 1 292 ? -15.345 3.336 12.949 1.00 96.50 292 VAL A N 1
ATOM 2207 C CA . VAL A 1 292 ? -14.917 4.170 11.820 1.00 96.50 292 VAL A CA 1
ATOM 2208 C C . VAL A 1 292 ? -13.984 5.255 12.348 1.00 96.50 292 VAL A C 1
ATOM 2210 O O . VAL A 1 292 ? -14.078 5.628 13.515 1.00 96.50 292 VAL A O 1
ATOM 2213 N N . PHE A 1 293 ? -13.089 5.780 11.521 1.00 95.38 293 PHE A N 1
ATOM 2214 C CA . PHE A 1 293 ? -12.263 6.934 11.895 1.00 95.38 293 PHE A CA 1
ATOM 2215 C C . PHE A 1 293 ? -13.019 8.232 11.608 1.00 95.38 293 PHE A C 1
ATOM 2217 O O . PHE A 1 293 ? -13.771 8.286 10.641 1.00 95.38 293 PHE A O 1
ATOM 2224 N N . ASP A 1 294 ? -12.849 9.269 12.431 1.00 93.75 294 ASP A N 1
ATOM 2225 C CA . ASP A 1 294 ? -13.526 10.559 12.232 1.00 93.75 294 ASP A CA 1
ATOM 2226 C C . ASP A 1 294 ? -13.080 11.265 10.950 1.00 93.75 294 ASP A C 1
ATOM 2228 O O . ASP A 1 294 ? -13.920 11.737 10.185 1.00 93.75 294 ASP A O 1
ATOM 2232 N N . ASP A 1 295 ? -11.777 11.314 10.706 1.00 92.81 295 ASP A N 1
ATOM 2233 C CA . ASP A 1 295 ? -11.167 11.937 9.545 1.00 92.81 295 ASP A CA 1
ATOM 2234 C C . ASP A 1 295 ? -9.744 11.398 9.364 1.00 92.81 295 ASP A C 1
ATOM 2236 O O . ASP A 1 295 ? -8.879 11.560 10.223 1.00 92.81 295 ASP A O 1
ATOM 2240 N N . LEU A 1 296 ? -9.506 10.742 8.230 1.00 90.88 296 LEU A N 1
ATOM 2241 C CA . LEU A 1 296 ? -8.201 10.204 7.846 1.00 90.88 296 LEU A CA 1
ATOM 2242 C C . LEU A 1 296 ? -7.403 11.176 6.967 1.00 90.88 296 LEU A C 1
ATOM 2244 O O . LEU A 1 296 ? -6.327 10.817 6.488 1.00 90.88 296 LEU A O 1
ATOM 2248 N N . LEU A 1 297 ? -7.917 12.390 6.753 1.00 89.75 297 LEU A N 1
ATOM 2249 C CA . LEU A 1 297 ? -7.424 13.375 5.795 1.00 89.75 297 LEU A CA 1
ATOM 2250 C C . LEU A 1 297 ? -7.375 12.831 4.364 1.00 89.75 297 LEU A C 1
ATOM 2252 O O . LEU A 1 297 ? -6.504 13.220 3.588 1.00 89.75 297 LEU A O 1
ATOM 2256 N N . VAL A 1 298 ? -8.290 11.916 4.024 1.00 83.62 298 VAL A N 1
ATOM 2257 C CA . VAL A 1 298 ? -8.444 11.397 2.660 1.00 83.62 298 VAL A CA 1
ATOM 2258 C C . VAL A 1 298 ? -8.955 12.549 1.793 1.00 83.62 298 VAL A C 1
ATOM 2260 O O . VAL A 1 298 ? -10.083 12.982 1.998 1.00 83.62 298 VAL A O 1
ATOM 2263 N N . PRO A 1 299 ? -8.192 13.049 0.807 1.00 78.38 299 PRO A N 1
ATOM 2264 C CA . PRO A 1 299 ? -8.567 14.267 0.075 1.00 78.38 299 PRO A CA 1
ATOM 2265 C C . PRO A 1 299 ? -9.892 14.159 -0.695 1.00 78.38 299 PRO A C 1
ATOM 2267 O O . PRO A 1 299 ? -10.536 15.165 -0.974 1.00 78.38 299 PRO A O 1
ATOM 2270 N N . LEU A 1 300 ? -10.310 12.930 -1.011 1.00 75.69 300 LEU A N 1
ATOM 2271 C CA . LEU A 1 300 ? -11.577 12.617 -1.677 1.00 75.69 300 LEU A CA 1
ATOM 2272 C C . LEU A 1 300 ? -12.797 12.674 -0.740 1.00 75.69 300 LEU A C 1
ATOM 2274 O O . LEU A 1 300 ? -13.928 12.673 -1.218 1.00 75.69 300 LEU A O 1
ATOM 2278 N N . GLU A 1 301 ? -12.584 12.720 0.575 1.00 73.38 301 GLU A N 1
ATOM 2279 C CA . GLU A 1 301 ? -13.630 12.822 1.589 1.00 73.38 301 GLU A CA 1
ATOM 2280 C C . GLU A 1 301 ? -13.388 14.089 2.414 1.00 73.38 301 GLU A C 1
ATOM 2282 O O . GLU A 1 301 ? -12.513 14.120 3.272 1.00 73.38 301 GLU A O 1
ATOM 2287 N N . ALA A 1 302 ? -14.147 15.158 2.171 1.00 71.94 302 ALA A N 1
ATOM 2288 C CA . ALA A 1 302 ? -13.984 16.398 2.928 1.00 71.94 302 ALA A CA 1
ATOM 2289 C C . ALA A 1 302 ? -15.331 17.035 3.287 1.00 71.94 302 ALA A C 1
ATOM 2291 O O . ALA A 1 302 ? -16.344 16.834 2.614 1.00 71.94 302 ALA A O 1
ATOM 2292 N N . GLY A 1 303 ? -15.327 17.831 4.358 1.00 75.50 303 GLY A N 1
ATOM 2293 C CA . GLY A 1 303 ? -16.457 18.673 4.747 1.00 75.50 303 GLY A CA 1
ATOM 2294 C C . GLY A 1 303 ? -17.710 17.893 5.157 1.00 75.50 303 GLY A C 1
ATOM 2295 O O . GLY A 1 303 ? -17.650 16.939 5.933 1.00 75.50 303 GLY A O 1
ATOM 2296 N N . THR A 1 304 ? -18.864 18.316 4.638 1.00 71.94 304 THR A N 1
ATOM 2297 C CA . THR A 1 304 ? -20.197 17.820 5.029 1.00 71.94 304 THR A CA 1
ATOM 2298 C C . THR A 1 304 ? -20.384 16.317 4.807 1.00 71.94 304 THR A C 1
ATOM 2300 O O . THR A 1 304 ? -21.143 15.676 5.538 1.00 71.94 304 THR A O 1
ATOM 2303 N N . THR A 1 305 ? -19.655 15.726 3.856 1.00 84.81 305 THR A N 1
ATOM 2304 C CA . THR A 1 305 ? -19.633 14.278 3.607 1.00 84.81 305 THR A CA 1
ATOM 2305 C C . THR A 1 305 ? -19.113 13.502 4.820 1.00 84.81 305 THR A C 1
ATOM 2307 O O . THR A 1 305 ? -19.746 12.533 5.243 1.00 84.81 305 THR A O 1
ATOM 2310 N N . LEU A 1 306 ? -18.014 13.954 5.440 1.00 88.62 306 LEU A N 1
ATOM 2311 C CA . LEU A 1 306 ? -17.430 13.310 6.626 1.00 88.62 306 LEU A CA 1
ATOM 2312 C C . LEU A 1 306 ? -18.352 13.425 7.843 1.00 88.62 306 LEU A C 1
ATOM 2314 O O . LEU A 1 306 ? -18.564 12.449 8.564 1.00 88.62 306 LEU A O 1
ATOM 2318 N N . GLU A 1 307 ? -18.943 14.601 8.061 1.00 91.31 307 GLU A N 1
ATOM 2319 C CA . GLU A 1 307 ? -19.886 14.818 9.164 1.00 91.31 307 GLU A CA 1
ATOM 2320 C C . GLU A 1 307 ? -21.113 13.912 9.044 1.00 91.31 307 GLU A C 1
ATOM 2322 O O . GLU A 1 307 ? -21.529 13.287 10.027 1.00 91.31 307 GLU A O 1
ATOM 2327 N N . ARG A 1 308 ? -21.668 13.803 7.829 1.00 94.12 308 ARG A N 1
ATOM 2328 C CA . ARG A 1 308 ? -22.789 12.910 7.532 1.00 94.12 308 ARG A CA 1
ATOM 2329 C C . ARG A 1 308 ? -22.407 11.448 7.750 1.00 94.12 308 ARG A C 1
ATOM 2331 O O . ARG A 1 308 ? -23.140 10.747 8.446 1.00 94.12 308 ARG A O 1
ATOM 2338 N N . ARG A 1 309 ? -21.252 11.006 7.234 1.00 94.94 309 ARG A N 1
ATOM 2339 C CA . ARG A 1 309 ? -20.725 9.643 7.434 1.00 94.94 309 ARG A CA 1
ATOM 2340 C C . ARG A 1 309 ? -20.623 9.306 8.918 1.00 94.94 309 ARG A C 1
ATOM 2342 O O . ARG A 1 309 ? -21.122 8.276 9.358 1.00 94.94 309 ARG A O 1
ATOM 2349 N N . ASN A 1 310 ? -20.007 10.195 9.696 1.00 95.19 310 ASN A N 1
ATOM 2350 C CA . ASN A 1 310 ? -19.775 9.990 11.123 1.00 95.19 310 ASN A CA 1
ATOM 2351 C C . ASN A 1 310 ? -21.082 9.951 11.921 1.00 95.19 310 ASN A C 1
ATOM 2353 O O . ASN A 1 310 ? -21.175 9.204 12.893 1.00 95.19 310 ASN A O 1
ATOM 2357 N N . ARG A 1 311 ? -22.092 10.733 11.520 1.00 97.00 311 ARG A N 1
ATOM 2358 C CA . ARG A 1 311 ? -23.430 10.686 12.123 1.00 97.00 311 ARG A CA 1
ATOM 2359 C C . ARG A 1 311 ? -24.116 9.353 11.846 1.00 97.00 311 ARG A C 1
ATOM 2361 O O . ARG A 1 311 ? -24.465 8.662 12.792 1.00 97.00 311 ARG A O 1
ATOM 2368 N N . ILE A 1 312 ? -24.196 8.958 10.574 1.00 97.44 312 ILE A N 1
ATOM 2369 C CA . ILE A 1 312 ? -24.793 7.680 10.158 1.00 97.44 312 ILE A CA 1
ATOM 2370 C C . ILE A 1 312 ? -24.102 6.508 10.857 1.00 97.44 312 ILE A C 1
ATOM 2372 O O . ILE A 1 312 ? -24.768 5.607 11.357 1.00 97.44 312 ILE A O 1
ATOM 2376 N N . ALA A 1 313 ? -22.772 6.543 10.962 1.00 97.38 313 ALA A N 1
ATOM 2377 C CA . ALA A 1 313 ? -22.027 5.499 11.646 1.00 97.38 313 ALA A CA 1
ATOM 2378 C C . ALA A 1 313 ? -22.413 5.382 13.131 1.00 97.38 313 ALA A C 1
ATOM 2380 O O . ALA A 1 313 ? -22.647 4.273 13.613 1.00 97.38 313 ALA A O 1
ATOM 2381 N N . LYS A 1 314 ? -22.535 6.509 13.846 1.00 97.88 314 LYS A N 1
ATOM 2382 C CA . LYS A 1 314 ? -22.993 6.523 15.247 1.00 97.88 314 LYS A CA 1
ATOM 2383 C C . LYS A 1 314 ? -24.426 6.014 15.380 1.00 97.88 314 LYS A C 1
ATOM 2385 O O . LYS A 1 314 ? -24.675 5.158 16.224 1.00 97.88 314 LYS A O 1
ATOM 2390 N N . ASP A 1 315 ? -25.333 6.485 14.527 1.00 98.31 315 ASP A N 1
ATOM 2391 C CA . ASP A 1 315 ? -26.751 6.094 14.533 1.00 98.31 315 ASP A CA 1
ATOM 2392 C C . ASP A 1 315 ? -26.941 4.595 14.214 1.00 98.31 315 ASP A C 1
ATOM 2394 O O . ASP A 1 315 ? -27.902 3.959 14.656 1.00 98.31 315 ASP A O 1
ATOM 2398 N N . ALA A 1 316 ? -25.998 4.005 13.474 1.00 98.31 316 ALA A N 1
ATOM 2399 C CA . ALA A 1 316 ? -25.944 2.576 13.180 1.00 98.31 316 ALA A CA 1
ATOM 2400 C C . ALA A 1 316 ? -25.295 1.728 14.295 1.00 98.31 316 ALA A C 1
ATOM 2402 O O . ALA A 1 316 ? -25.367 0.501 14.235 1.00 98.31 316 ALA A O 1
ATOM 2403 N N . GLY A 1 317 ? -24.694 2.353 15.317 1.00 97.12 317 GLY A N 1
ATOM 2404 C CA . GLY A 1 317 ? -24.077 1.676 16.465 1.00 97.12 317 GLY A CA 1
ATOM 2405 C C . GLY A 1 317 ? -22.549 1.557 16.418 1.00 97.12 317 GLY A C 1
ATOM 2406 O O . GLY A 1 317 ? -21.972 0.834 17.230 1.00 97.12 317 GLY A O 1
ATOM 2407 N N . ALA A 1 318 ? -21.870 2.249 15.498 1.00 97.75 318 ALA A N 1
ATOM 2408 C CA . ALA A 1 318 ? -20.410 2.277 15.454 1.00 97.75 318 ALA A CA 1
ATOM 2409 C C . ALA A 1 318 ? -19.809 3.315 16.416 1.00 97.75 318 ALA A C 1
ATOM 2411 O O . ALA A 1 318 ? -20.362 4.388 16.668 1.00 97.75 318 ALA A O 1
ATOM 2412 N N . THR A 1 319 ? -18.599 3.027 16.891 1.00 96.88 319 THR A N 1
ATOM 2413 C CA . THR A 1 319 ? -17.742 4.003 17.569 1.00 96.88 319 THR A CA 1
ATOM 2414 C C . THR A 1 319 ? -16.945 4.804 16.540 1.00 96.88 319 THR A C 1
ATOM 2416 O O . THR A 1 319 ? -16.280 4.235 15.678 1.00 96.88 319 THR A O 1
ATOM 2419 N N . VAL A 1 320 ? -16.959 6.132 16.654 1.00 96.25 320 VAL A N 1
ATOM 2420 C CA . VAL A 1 320 ? -16.117 7.006 15.823 1.00 96.25 320 VAL A CA 1
ATOM 2421 C C . VAL A 1 320 ? -14.799 7.282 16.548 1.00 96.25 320 VAL A C 1
ATOM 2423 O O . VAL A 1 320 ? -14.786 7.939 17.590 1.00 96.25 320 VAL A O 1
ATOM 2426 N N . VAL A 1 321 ? -13.695 6.778 16.002 1.00 95.19 321 VAL A N 1
ATOM 2427 C CA . VAL A 1 321 ? -12.339 6.929 16.537 1.00 95.19 321 VAL A CA 1
ATOM 2428 C C . VAL A 1 321 ? -11.768 8.264 16.088 1.00 95.19 321 VAL A C 1
ATOM 2430 O O . VAL A 1 321 ? -11.568 8.495 14.898 1.00 95.19 321 VAL A O 1
ATOM 2433 N N . ALA A 1 322 ? -11.498 9.143 17.049 1.00 92.88 322 ALA A N 1
ATOM 2434 C CA . ALA A 1 322 ? -11.000 10.476 16.760 1.00 92.88 322 ALA A CA 1
ATOM 2435 C C . ALA A 1 322 ? -9.484 10.474 16.510 1.00 92.88 322 ALA A C 1
ATOM 2437 O O . ALA A 1 322 ? -8.709 10.323 17.454 1.00 92.88 322 ALA A O 1
ATOM 2438 N N . VAL A 1 323 ? -9.074 10.699 15.263 1.00 94.62 323 VAL A N 1
ATOM 2439 C CA . VAL A 1 323 ? -7.674 10.789 14.808 1.00 94.62 323 VAL A CA 1
ATOM 2440 C C . VAL A 1 323 ? -7.403 12.071 14.018 1.00 94.62 323 VAL A C 1
ATOM 2442 O O . VAL A 1 323 ? -6.284 12.579 14.064 1.00 94.62 323 VAL A O 1
ATOM 2445 N N . GLY A 1 324 ? -8.424 12.666 13.387 1.00 93.69 324 GLY A N 1
ATOM 2446 C CA . GLY A 1 324 ? -8.280 13.821 12.496 1.00 93.69 324 GLY A CA 1
ATOM 2447 C C . GLY A 1 324 ? -7.551 15.003 13.127 1.00 93.69 324 GLY A C 1
ATOM 2448 O O . GLY A 1 324 ? -6.608 15.539 12.550 1.00 93.69 324 GLY A O 1
ATOM 2449 N N . LYS A 1 325 ? -7.909 15.363 14.367 1.00 93.62 325 LYS A N 1
ATOM 2450 C CA . LYS A 1 325 ? -7.228 16.446 15.097 1.00 93.62 325 LYS A CA 1
ATOM 2451 C C . LYS A 1 325 ? -5.727 16.186 15.266 1.00 93.62 325 LYS A C 1
ATOM 2453 O O . LYS A 1 325 ? -4.951 17.111 15.060 1.00 93.62 325 LYS A O 1
ATOM 2458 N N . ASP A 1 326 ? -5.329 14.959 15.604 1.00 94.31 326 ASP A N 1
ATOM 2459 C CA . ASP A 1 326 ? -3.914 14.614 15.812 1.00 94.31 326 ASP A CA 1
ATOM 2460 C C . ASP A 1 326 ? -3.142 14.630 14.492 1.00 94.31 326 ASP A C 1
ATOM 2462 O O . ASP A 1 326 ? -1.986 15.052 14.449 1.00 94.31 326 ASP A O 1
ATOM 2466 N N . LEU A 1 327 ? -3.795 14.207 13.405 1.00 94.69 327 LEU A N 1
ATOM 2467 C CA . LEU A 1 327 ? -3.234 14.274 12.060 1.00 94.69 327 LEU A CA 1
ATOM 2468 C C . LEU A 1 327 ? -3.024 15.727 11.615 1.00 94.69 327 LEU A C 1
ATOM 2470 O O . LEU A 1 327 ? -1.954 16.062 11.108 1.00 94.69 327 LEU A O 1
ATOM 2474 N N . VAL A 1 328 ? -4.011 16.600 11.835 1.00 94.31 328 VAL A N 1
ATOM 2475 C CA . VAL A 1 328 ? -3.928 18.029 11.489 1.00 94.31 328 VAL A CA 1
ATOM 2476 C C . VAL A 1 328 ? -2.867 18.745 12.321 1.00 94.31 328 VAL A C 1
ATOM 2478 O O . VAL A 1 328 ? -2.096 19.526 11.771 1.00 94.31 328 VAL A O 1
ATOM 2481 N N . SER A 1 329 ? -2.799 18.476 13.628 1.00 94.94 329 SER A N 1
ATOM 2482 C CA . SER A 1 329 ? -1.841 19.134 14.524 1.00 94.94 329 SER A CA 1
ATOM 2483 C C . SER A 1 329 ? -0.440 18.525 14.493 1.00 94.94 329 SER A C 1
ATOM 2485 O O . SER A 1 329 ? 0.437 18.988 15.221 1.00 94.94 329 SER A O 1
ATOM 2487 N N . SER A 1 330 ? -0.216 17.462 13.718 1.00 94.62 330 SER A N 1
ATOM 2488 C CA . SER A 1 330 ? 1.086 16.807 13.672 1.00 94.62 330 SER A CA 1
ATOM 2489 C C . SER A 1 330 ? 2.145 17.753 13.093 1.00 94.62 330 SER A C 1
ATOM 2491 O O . SER A 1 330 ? 1.947 18.276 11.994 1.00 94.62 330 SER A O 1
ATOM 2493 N N . PRO A 1 331 ? 3.319 17.910 13.732 1.00 94.50 331 PRO A N 1
ATOM 2494 C CA . PRO A 1 331 ? 4.428 18.653 13.129 1.00 94.50 331 PRO A CA 1
ATOM 2495 C C . PRO A 1 331 ? 4.928 17.995 11.832 1.00 94.50 331 PRO A C 1
ATOM 2497 O O . PRO A 1 331 ? 5.551 18.650 11.003 1.00 94.50 331 PRO A O 1
ATOM 2500 N N . LEU A 1 332 ? 4.617 16.710 11.626 1.00 93.50 332 LEU A N 1
ATOM 2501 C CA . LEU A 1 332 ? 4.948 15.963 10.414 1.00 93.50 332 LEU A CA 1
ATOM 2502 C C . LEU A 1 332 ? 3.907 16.132 9.298 1.00 93.50 332 LEU A C 1
ATOM 2504 O O . LEU A 1 332 ? 4.115 15.590 8.212 1.00 93.50 332 LEU A O 1
ATOM 2508 N N . ARG A 1 333 ? 2.821 16.890 9.513 1.00 93.25 333 ARG A N 1
ATOM 2509 C CA . ARG A 1 333 ? 1.743 17.095 8.531 1.00 93.25 333 ARG A CA 1
ATOM 2510 C C . ARG A 1 333 ? 2.225 17.489 7.123 1.00 93.25 333 ARG A C 1
ATOM 2512 O O . ARG A 1 333 ? 1.650 16.951 6.168 1.00 93.25 333 ARG A O 1
ATOM 2519 N N . PRO A 1 334 ? 3.255 18.349 6.948 1.00 92.44 334 PRO A N 1
ATOM 2520 C CA . PRO A 1 334 ? 3.790 18.678 5.623 1.00 92.44 334 PRO A CA 1
ATOM 2521 C C . PRO A 1 334 ? 4.364 17.476 4.861 1.00 92.44 334 PRO A C 1
ATOM 2523 O O . PRO A 1 334 ? 4.424 17.502 3.640 1.00 92.44 334 PRO A O 1
ATOM 2526 N N . SER A 1 335 ? 4.753 16.409 5.566 1.00 91.00 335 SER A N 1
ATOM 2527 C CA . SER A 1 335 ? 5.331 15.192 4.978 1.00 91.00 335 SER A CA 1
ATOM 2528 C C . SER A 1 335 ? 4.309 14.085 4.701 1.00 91.00 335 SER A C 1
ATOM 2530 O O . SER A 1 335 ? 4.699 13.004 4.277 1.00 91.00 335 SER A O 1
ATOM 2532 N N . PHE A 1 336 ? 3.020 14.300 4.987 1.00 93.50 336 PHE A N 1
ATOM 2533 C CA . PHE A 1 336 ? 2.018 13.234 4.890 1.00 93.50 336 PHE A CA 1
ATOM 2534 C C . PHE A 1 336 ? 1.606 12.919 3.464 1.00 93.50 336 PHE A C 1
ATOM 2536 O O . PHE A 1 336 ? 1.503 11.748 3.128 1.00 93.50 336 PHE A O 1
ATOM 2543 N N . LEU A 1 337 ? 1.341 1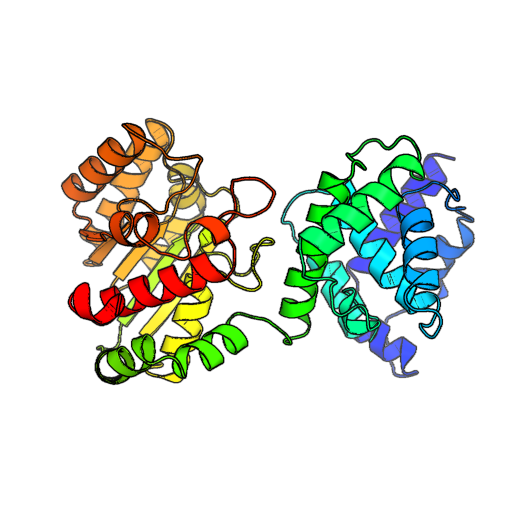3.936 2.648 1.00 90.50 337 LEU A N 1
ATOM 2544 C CA . LEU A 1 337 ? 0.853 13.721 1.291 1.00 90.50 337 LEU A CA 1
ATOM 2545 C C . LEU A 1 337 ? 1.999 13.289 0.380 1.00 90.50 337 LEU A C 1
ATOM 2547 O O . LEU A 1 337 ? 3.122 13.780 0.493 1.00 90.50 337 LEU A O 1
ATOM 2551 N N . SER A 1 338 ? 1.695 12.351 -0.508 1.00 88.38 338 SER A N 1
ATOM 2552 C CA . SER A 1 338 ? 2.561 11.970 -1.612 1.00 88.38 338 SER A CA 1
ATOM 2553 C C . SER A 1 338 ? 2.323 12.868 -2.829 1.00 88.38 338 SER A C 1
ATOM 2555 O O . SER A 1 338 ? 1.503 13.788 -2.808 1.00 88.38 338 SER A O 1
ATOM 2557 N N . LEU A 1 339 ? 3.061 12.582 -3.896 1.00 86.75 339 LEU A N 1
ATOM 2558 C CA . LEU A 1 339 ? 3.169 13.394 -5.106 1.00 86.75 339 LEU A CA 1
ATOM 2559 C C . LEU A 1 339 ? 1.853 13.537 -5.880 1.00 86.75 339 LEU A C 1
ATOM 2561 O O . LEU A 1 339 ? 1.664 14.524 -6.581 1.00 86.75 339 LEU A O 1
ATOM 2565 N N . ASP A 1 340 ? 0.934 12.579 -5.746 1.00 83.94 340 ASP A N 1
ATOM 2566 C CA . ASP A 1 340 ? -0.370 12.619 -6.415 1.00 83.94 340 ASP A CA 1
ATOM 2567 C C . ASP A 1 340 ? -1.432 13.420 -5.646 1.00 83.94 340 ASP A C 1
ATOM 2569 O O . ASP A 1 340 ? -2.572 13.532 -6.094 1.00 83.94 340 ASP A O 1
ATOM 2573 N N . GLY A 1 341 ? -1.080 13.946 -4.468 1.00 86.38 341 GLY A N 1
ATOM 2574 C CA . GLY A 1 341 ? -1.995 14.689 -3.611 1.00 86.38 341 GLY A CA 1
ATOM 2575 C C . GLY A 1 341 ? -3.145 13.855 -3.043 1.00 86.38 341 GLY A C 1
ATOM 2576 O O . GLY A 1 341 ? -4.066 14.444 -2.486 1.00 86.38 341 GLY A O 1
ATOM 2577 N N . ILE A 1 342 ? -3.107 12.521 -3.163 1.00 86.06 342 ILE A N 1
ATOM 2578 C CA . ILE A 1 342 ? -4.145 11.596 -2.686 1.00 86.06 342 ILE A CA 1
ATOM 2579 C C . ILE A 1 342 ? -3.559 10.636 -1.657 1.00 86.06 342 ILE A C 1
ATOM 2581 O O . ILE A 1 342 ? -4.096 10.523 -0.556 1.00 86.06 342 ILE A O 1
ATOM 2585 N N . HIS A 1 343 ? -2.485 9.926 -2.004 1.00 88.94 343 HIS A N 1
ATOM 2586 C CA . HIS A 1 343 ? -1.931 8.870 -1.166 1.00 88.94 343 HIS A CA 1
ATOM 2587 C C . HIS A 1 343 ? -0.976 9.415 -0.102 1.00 88.94 343 HIS A C 1
ATOM 2589 O O . HIS A 1 343 ? -0.377 10.481 -0.244 1.00 88.94 343 HIS A O 1
ATOM 2595 N N . MET A 1 344 ? -0.827 8.659 0.986 1.00 92.25 344 MET A N 1
ATOM 2596 C CA . MET A 1 344 ? -0.065 9.080 2.157 1.00 92.25 344 MET A CA 1
ATOM 2597 C C . MET A 1 344 ? 1.317 8.422 2.226 1.00 92.25 344 MET A C 1
ATOM 2599 O O . MET A 1 344 ? 1.510 7.283 1.798 1.00 92.25 344 MET A O 1
ATOM 2603 N N . ARG A 1 345 ? 2.298 9.137 2.773 1.00 92.38 345 ARG A N 1
ATOM 2604 C CA . ARG A 1 345 ? 3.681 8.680 2.944 1.00 92.38 345 ARG A CA 1
ATOM 2605 C C . ARG A 1 345 ? 3.862 7.912 4.250 1.00 92.38 345 ARG A C 1
ATOM 2607 O O . ARG A 1 345 ? 2.973 7.827 5.097 1.00 92.38 345 ARG A O 1
ATOM 2614 N N . GLU A 1 346 ? 5.056 7.353 4.427 1.00 93.94 346 GLU A N 1
ATOM 2615 C CA . GLU 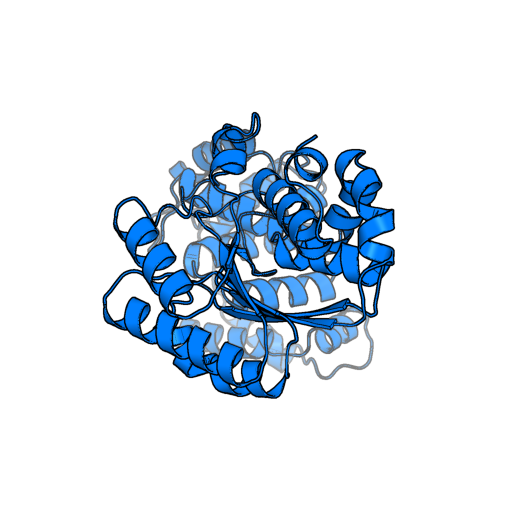A 1 346 ? 5.401 6.559 5.611 1.00 93.94 346 GLU A CA 1
ATOM 2616 C C . GLU A 1 346 ? 5.176 7.314 6.930 1.00 93.94 346 GLU A C 1
ATOM 2618 O O . GLU A 1 346 ? 4.650 6.736 7.876 1.00 93.94 346 GLU A O 1
ATOM 2623 N N . THR A 1 347 ? 5.496 8.608 6.997 1.00 95.12 347 THR A N 1
ATOM 2624 C CA . THR A 1 347 ? 5.326 9.423 8.214 1.00 95.12 347 THR A CA 1
ATOM 2625 C C . THR A 1 347 ? 3.875 9.466 8.694 1.00 95.12 347 THR A C 1
ATOM 2627 O O . THR A 1 347 ? 3.618 9.305 9.889 1.00 95.12 347 THR A O 1
ATOM 2630 N N . TYR A 1 348 ? 2.920 9.598 7.769 1.00 96.19 348 TYR A N 1
ATOM 2631 C CA . TYR A 1 348 ? 1.493 9.480 8.064 1.00 96.19 348 TYR A CA 1
ATOM 2632 C C . TYR A 1 348 ? 1.150 8.078 8.570 1.00 96.19 348 TYR A C 1
ATOM 2634 O O . TYR A 1 348 ? 0.493 7.931 9.600 1.00 96.19 348 TYR A O 1
ATOM 2642 N N . HIS A 1 349 ? 1.605 7.034 7.869 1.00 96.56 349 HIS A N 1
ATOM 2643 C CA . HIS A 1 349 ? 1.259 5.658 8.221 1.00 96.56 349 HIS A CA 1
ATOM 2644 C C . HIS A 1 349 ? 1.834 5.224 9.573 1.00 96.56 349 HIS A C 1
ATOM 2646 O O . HIS A 1 349 ? 1.151 4.507 10.302 1.00 96.56 349 HIS A O 1
ATOM 2652 N N . ARG A 1 350 ? 3.025 5.702 9.955 1.00 97.06 350 ARG A N 1
ATOM 2653 C CA . ARG A 1 350 ? 3.586 5.501 11.302 1.00 97.06 350 ARG A CA 1
ATOM 2654 C C . ARG A 1 350 ? 2.716 6.163 12.367 1.00 97.06 350 ARG A C 1
ATOM 2656 O O . ARG A 1 350 ? 2.355 5.518 13.351 1.00 97.06 350 ARG A O 1
ATOM 2663 N N . LEU A 1 351 ? 2.318 7.422 12.157 1.00 96.75 351 LEU A N 1
ATOM 2664 C CA . LEU A 1 351 ? 1.438 8.117 13.098 1.00 96.75 351 LEU A CA 1
ATOM 2665 C C . LEU A 1 351 ? 0.082 7.412 13.225 1.00 96.75 351 LEU A C 1
ATOM 2667 O O . LEU A 1 351 ? -0.370 7.156 14.339 1.00 96.75 351 LEU A O 1
ATOM 2671 N N . MET A 1 352 ? -0.541 7.049 12.104 1.00 97.12 352 MET A N 1
ATOM 2672 C CA . MET A 1 352 ? -1.808 6.319 12.109 1.00 97.12 352 MET A CA 1
ATOM 2673 C C . MET A 1 352 ? -1.692 4.946 12.767 1.00 97.12 352 MET A C 1
ATOM 2675 O O . MET A 1 352 ? -2.593 4.563 13.507 1.00 97.12 352 MET A O 1
ATOM 2679 N N . ALA A 1 353 ? -0.588 4.220 12.563 1.00 97.38 353 ALA A N 1
ATOM 2680 C CA . ALA A 1 353 ? -0.368 2.928 13.210 1.00 97.38 353 ALA A CA 1
ATOM 2681 C C . ALA A 1 353 ? -0.285 3.097 14.732 1.00 97.38 353 ALA A C 1
ATOM 2683 O O . ALA A 1 353 ? -0.905 2.339 15.473 1.00 97.38 353 ALA A O 1
ATOM 2684 N N . ARG A 1 354 ? 0.403 4.144 15.201 1.00 96.38 354 ARG A N 1
ATOM 2685 C CA . ARG A 1 354 ? 0.475 4.496 16.623 1.00 96.38 354 ARG A CA 1
ATOM 2686 C C . ARG A 1 354 ? -0.895 4.848 17.213 1.00 96.38 354 ARG A C 1
ATOM 2688 O O . ARG A 1 354 ? -1.256 4.316 18.260 1.00 96.38 354 ARG A O 1
ATOM 2695 N N . LEU A 1 355 ? -1.669 5.701 16.539 1.00 95.81 355 LEU A N 1
ATOM 2696 C CA . LEU A 1 355 ? -3.023 6.071 16.975 1.00 95.81 355 LEU A CA 1
ATOM 2697 C C . LEU A 1 355 ? -3.953 4.851 17.008 1.00 95.81 355 LEU A C 1
ATOM 2699 O O . LEU A 1 355 ? -4.705 4.666 17.965 1.00 95.81 355 LEU A O 1
ATOM 2703 N N . TRP A 1 356 ? -3.857 3.987 15.996 1.00 96.88 356 TRP A N 1
ATOM 2704 C CA . TRP A 1 356 ? -4.630 2.754 15.914 1.00 96.88 356 TRP A CA 1
ATOM 2705 C C . TRP A 1 356 ? -4.282 1.775 17.040 1.00 96.88 356 TRP A C 1
ATOM 2707 O O . TRP A 1 356 ? -5.178 1.295 17.731 1.00 96.88 356 TRP A O 1
ATOM 2717 N N . LEU A 1 357 ? -2.993 1.541 17.300 1.00 97.00 357 LEU A N 1
ATOM 2718 C CA . LEU A 1 357 ? -2.536 0.713 18.421 1.00 97.00 357 LEU A CA 1
ATOM 2719 C C . LEU A 1 357 ? -2.972 1.284 19.777 1.00 97.00 357 LEU A C 1
ATOM 2721 O O . LEU A 1 357 ? -3.406 0.528 20.645 1.00 97.00 357 LEU A O 1
ATOM 2725 N N . GLY A 1 358 ? -2.906 2.607 19.952 1.00 94.94 358 GLY A N 1
ATOM 2726 C CA . GLY A 1 358 ? -3.376 3.281 21.164 1.00 94.94 358 GLY A CA 1
ATOM 2727 C C . GLY A 1 358 ? -4.871 3.070 21.414 1.00 94.94 358 GLY A C 1
ATOM 2728 O O . GLY A 1 358 ? -5.267 2.752 22.538 1.00 94.94 358 GLY A O 1
ATOM 2729 N N . PHE A 1 359 ? -5.687 3.173 20.357 1.00 95.12 359 PHE A N 1
ATOM 2730 C CA . PHE A 1 359 ? -7.115 2.860 20.417 1.00 95.12 359 PHE A CA 1
ATOM 2731 C C . PHE A 1 359 ? -7.360 1.390 20.784 1.00 95.12 359 PHE A C 1
ATOM 2733 O O . PHE A 1 359 ? -8.112 1.106 21.717 1.00 95.12 359 PHE A O 1
ATOM 2740 N N . LEU A 1 360 ? -6.700 0.454 20.093 1.00 94.75 360 LEU A N 1
ATOM 2741 C CA . LEU A 1 360 ? -6.868 -0.984 20.324 1.00 94.75 360 LEU A CA 1
ATOM 2742 C C . LEU A 1 360 ? -6.478 -1.407 21.745 1.00 94.75 360 LEU A C 1
ATOM 2744 O O . LEU A 1 360 ? -7.168 -2.218 22.361 1.00 94.75 360 LEU A O 1
ATOM 2748 N N . ALA A 1 361 ? -5.409 -0.822 22.283 1.00 92.25 361 ALA A N 1
ATOM 2749 C CA . ALA A 1 361 ? -4.939 -1.073 23.641 1.00 92.25 361 ALA A CA 1
ATOM 2750 C C . ALA A 1 361 ? -5.750 -0.326 24.725 1.00 92.25 361 ALA A C 1
ATOM 2752 O O . ALA A 1 361 ? -5.371 -0.358 25.898 1.00 92.25 361 ALA A O 1
ATOM 2753 N N . ASN A 1 362 ? -6.849 0.343 24.346 1.00 79.44 362 ASN A N 1
ATOM 2754 C CA . ASN A 1 362 ? -7.745 1.102 25.222 1.00 79.44 362 ASN A CA 1
ATOM 2755 C C . ASN A 1 362 ? -7.015 2.150 26.088 1.00 79.44 362 ASN A C 1
ATOM 2757 O O . ASN A 1 362 ? -7.278 2.293 27.285 1.00 79.44 362 ASN A O 1
ATOM 2761 N N . ARG A 1 363 ? -6.045 2.860 25.499 1.00 61.88 363 ARG A N 1
ATOM 2762 C CA . ARG A 1 363 ? -5.277 3.915 26.177 1.00 61.88 363 ARG A CA 1
ATOM 2763 C C . ARG A 1 363 ? -5.823 5.298 25.842 1.00 61.88 363 ARG A C 1
ATOM 2765 O O . ARG A 1 363 ? -6.390 5.524 24.775 1.00 61.88 363 ARG A O 1
ATOM 2772 N N . SER A 1 364 ? -5.660 6.238 26.775 1.00 52.84 364 SER A N 1
ATOM 2773 C CA . SER A 1 364 ? -6.091 7.618 26.555 1.00 52.84 364 SER A CA 1
ATOM 2774 C C . SER A 1 364 ? -5.261 8.263 25.442 1.00 52.84 364 SER A C 1
ATOM 2776 O O . SER A 1 364 ? -4.063 8.015 25.306 1.00 52.84 364 SER A O 1
ATOM 2778 N N . ARG A 1 365 ? -5.900 9.131 24.652 1.00 52.47 365 ARG A N 1
ATOM 2779 C CA . ARG A 1 365 ? -5.312 9.815 23.485 1.00 52.47 365 ARG A CA 1
ATOM 2780 C C . ARG A 1 365 ? -3.982 10.523 23.796 1.00 52.47 365 ARG A C 1
ATOM 2782 O O . ARG A 1 365 ? -3.080 10.527 22.969 1.00 52.47 365 ARG A O 1
ATOM 2789 N N . ALA A 1 366 ? -3.827 11.045 25.015 1.00 44.66 366 ALA A N 1
ATOM 2790 C CA . ALA A 1 366 ? -2.608 11.707 25.482 1.00 44.66 366 ALA A CA 1
ATOM 2791 C C . ALA A 1 366 ? -1.378 10.777 25.549 1.00 44.66 366 ALA A C 1
ATOM 2793 O O . ALA A 1 366 ? -0.263 11.250 25.373 1.00 44.66 366 ALA A O 1
ATOM 2794 N N . GLN A 1 367 ? -1.575 9.472 25.763 1.00 44.12 367 GLN A N 1
ATOM 2795 C CA . GLN A 1 367 ? -0.494 8.479 25.861 1.00 44.12 367 GLN A CA 1
ATOM 2796 C C . GLN A 1 367 ? -0.062 7.925 24.495 1.00 44.12 367 GLN A C 1
ATOM 2798 O O . GLN A 1 367 ? 0.988 7.302 24.401 1.00 44.12 367 GLN A O 1
ATOM 2803 N N . ALA A 1 368 ? -0.864 8.135 23.445 1.00 43.03 368 ALA A N 1
ATOM 2804 C CA . ALA A 1 368 ? -0.568 7.677 22.086 1.00 43.03 368 ALA A CA 1
ATOM 2805 C C . ALA A 1 368 ? 0.109 8.751 21.212 1.00 43.03 368 ALA A C 1
ATOM 2807 O O . ALA A 1 368 ? 0.636 8.424 20.154 1.00 43.03 368 ALA A O 1
ATOM 2808 N N . VAL A 1 369 ? 0.071 10.028 21.608 1.00 47.69 369 VAL A N 1
ATOM 2809 C CA . VAL A 1 369 ? 0.574 11.155 20.795 1.00 47.69 369 VAL A CA 1
ATOM 2810 C C . VAL A 1 369 ? 1.930 11.678 21.285 1.00 47.69 369 VAL A C 1
ATOM 2812 O O . VAL A 1 369 ? 2.721 12.125 20.447 1.00 47.69 369 VAL A O 1
ATOM 2815 N N . SER A 1 370 ? 2.211 11.573 22.592 1.00 45.53 370 SER A N 1
ATOM 2816 C CA . SER A 1 370 ? 3.534 11.807 23.202 1.00 45.53 370 SER A CA 1
ATOM 2817 C C . SER A 1 370 ? 4.550 10.777 22.734 1.00 45.53 370 SER A C 1
ATOM 2819 O O . SER A 1 370 ? 5.693 11.168 22.428 1.00 45.53 370 SER A O 1
#

pLDDT: mean 90.91, std 9.47, range [43.03, 98.69]

Radius of gyration: 23.0 Å; chains: 1; bounding box: 57×48×67 Å

Sequence (370 aa):
SAAVLEAAVTHQAALIATDPRQVAAWLAGASSTFDQARDLDPILAAGISIPDRAPVAVFSSWLAARAPSAPTEHVRAIANLHQMVLEVHRDGDLVQDLMHWYIALGVPVYLGQLGVADGGDEAFLLKMGEELAPRTCASPFATDAAAWQITSLKTWNWGGRHTGRRNGKVIADEMRRESAIQALLPAIRAMPAQRIAVLGHSFTMALNWSSPSAFVPIATEILASENPRVEVRQFQQGGLTAVRAEAIFLAEALAYRPDLAALVCLTKDDADFAALERIIRAFVAQGSRFVVFDDLLVPLEAGTTLERRNRIAKDAGATVVAVGKDLVSSPLRPSFLSLDGIHMRETYHRLMARLWLGFLANRSRAQAVS